Protein AF-A0A2H5VM00-F1 (afdb_monomer_lite)

pLDDT: mean 76.18, std 20.48, range [25.92, 98.31]

Sequence (300 aa):
MGPPNRESRAVGNFQIFGRFFRNRLALQPVGGEAAYFGLSGKGNLFRPGVMTGSPVMLDLAGSSNGRKFFNEDLNNFAPSFGLAWSPQGRDWFTRIFFGGPGKGVIRGGYSIAYSLESVSVITNALGSNQGFTKTISLTTAAQGIQGGANFTSLRNGWPKPSVPTFQVPIPQLENFRTSRTSGIFGFAENLRTPYVQTWSLSYGRELTPNLAMEISYVGNRGVKLWRGIDLNETNIFENGFLQEFLNAQRNLAISRAQGRGARFDNQGLPGQVPFRDASSSMFHPAGSHRRLATSCFFDP

Radius of gyration: 31.92 Å; chains: 1; bounding box: 98×59×89 Å

Foldseek 3Di:
DDDDDDDDPDPDPPPPLPPCVPQVWFWAWDPAPQLQCAQQTPPNQLPFPRGPHHFTWIFTADVNVVHHQADDAPPDDKDKDKDKDQDAQPDPVSCVQRNHGPFKMKIKIKIKDWDDDDPVLVCCQRVLAPQPDDDDDDDCVVVVPDDDDDDPDCVVPDPDPDDDDRDPRDGVLVVCVVPLQRAHGGAHNHQHTKMKMKMKIKMKGDPDPPDIDMDMDIDIDIDSDKDKDFSQDDDCDSNCLVVLVVLQVQQQVQCVVVVVPRGSACPVPPPRDHHPPCQCRPPHVPDPRRRDHRYIYITD

Secondary structure (DSSP, 8-state):
----------------TTHHHHH--EEEETTGGGGGGGGG-TT-TT-TT---S---EEEEEBGGGTB-SS---------EEEEEE-----SHHHHHHH-STTSEEEEEEEEEEE----HHHHHHHHHSSTTS-------TGGGT--SS-----GGG----PPPPPP-SSEEHHHHHHH-TT--EEEE-TT----EEEEEEEEEEEEEETTEEEEEEEEEEEEES--EEEETT---SSTTSHHHHHHHHHHHHHHHHHTTS-S--S--S-TT----S-HIIIII-SSSS------EEEEE-

Structure (mmCIF, N/CA/C/O backbone):
data_AF-A0A2H5VM00-F1
#
_entry.id   AF-A0A2H5VM00-F1
#
loop_
_atom_site.group_PDB
_atom_site.id
_atom_site.type_symbol
_atom_site.label_atom_id
_atom_site.label_alt_id
_atom_site.label_comp_id
_atom_site.label_asym_id
_atom_site.label_entity_id
_atom_site.label_seq_id
_atom_site.pdbx_PDB_ins_code
_atom_site.Cartn_x
_atom_site.Cartn_y
_atom_site.Cartn_z
_atom_site.occupancy
_atom_site.B_iso_or_equiv
_atom_site.auth_seq_id
_atom_site.auth_comp_id
_atom_site.auth_asym_id
_atom_site.auth_atom_id
_atom_site.pdbx_PDB_model_num
ATOM 1 N N . MET A 1 1 ? 63.096 10.305 16.052 1.00 38.41 1 MET A N 1
ATOM 2 C CA . MET A 1 1 ? 61.695 9.924 16.331 1.00 38.41 1 MET A CA 1
ATOM 3 C C . MET A 1 1 ? 60.789 10.774 15.451 1.00 38.41 1 MET A C 1
ATOM 5 O O . MET A 1 1 ? 60.555 11.925 15.780 1.00 38.41 1 MET A O 1
ATOM 9 N N . GLY A 1 2 ? 60.374 10.256 14.294 1.00 35.38 2 GLY A N 1
ATOM 10 C CA . GLY A 1 2 ? 59.352 10.884 13.445 1.00 35.38 2 GLY A CA 1
ATOM 11 C C . GLY A 1 2 ? 58.050 10.089 13.582 1.00 35.38 2 GLY A C 1
ATOM 12 O O . GLY A 1 2 ? 58.134 8.861 13.651 1.00 35.38 2 GLY A O 1
ATOM 13 N N . PRO A 1 3 ? 56.876 10.728 13.707 1.00 36.81 3 PRO A N 1
ATOM 14 C CA . PRO A 1 3 ? 55.636 10.014 13.993 1.00 36.81 3 PRO A CA 1
ATOM 15 C C . PRO A 1 3 ? 55.174 9.168 12.790 1.00 36.81 3 PRO A C 1
ATOM 17 O O . PRO A 1 3 ? 55.495 9.497 11.646 1.00 36.81 3 PRO A O 1
ATOM 20 N N . PRO A 1 4 ? 54.421 8.076 13.026 1.00 36.47 4 PRO A N 1
ATOM 21 C CA . PRO A 1 4 ? 53.987 7.165 11.975 1.00 36.47 4 PRO A CA 1
ATOM 22 C C . PRO A 1 4 ? 52.784 7.727 11.204 1.00 36.47 4 PRO A C 1
ATOM 24 O O . PRO A 1 4 ? 51.816 8.212 11.792 1.00 36.47 4 PRO A O 1
ATOM 27 N N . ASN A 1 5 ? 52.826 7.601 9.875 1.00 38.19 5 ASN A N 1
ATOM 28 C CA . ASN A 1 5 ? 51.700 7.862 8.981 1.00 38.19 5 ASN A CA 1
ATOM 29 C C . ASN A 1 5 ? 50.538 6.911 9.306 1.00 38.19 5 ASN A C 1
ATOM 31 O O . ASN A 1 5 ? 50.627 5.709 9.058 1.00 38.19 5 ASN A O 1
ATOM 35 N N . ARG A 1 6 ? 49.429 7.444 9.830 1.00 32.69 6 ARG A N 1
ATOM 36 C CA . ARG A 1 6 ? 48.146 6.730 9.871 1.00 32.69 6 ARG A CA 1
ATOM 37 C C . ARG A 1 6 ? 47.416 6.947 8.550 1.00 32.69 6 ARG A C 1
ATOM 39 O O . ARG A 1 6 ? 46.968 8.053 8.261 1.00 32.69 6 ARG A O 1
ATOM 46 N N . GLU A 1 7 ? 47.282 5.879 7.770 1.00 35.59 7 GLU A N 1
ATOM 47 C CA . GLU A 1 7 ? 46.359 5.814 6.639 1.00 35.59 7 GLU A CA 1
ATOM 48 C C . GLU A 1 7 ? 44.917 6.019 7.132 1.00 35.59 7 GLU A C 1
ATOM 50 O O . GLU A 1 7 ? 44.388 5.209 7.895 1.00 35.59 7 GLU A O 1
ATOM 55 N N . SER A 1 8 ? 44.254 7.091 6.691 1.00 29.02 8 SER A N 1
ATOM 56 C CA . SER A 1 8 ? 42.815 7.261 6.879 1.00 29.02 8 SER A CA 1
ATOM 57 C C . SER A 1 8 ? 42.070 6.624 5.705 1.00 29.02 8 SER A C 1
ATOM 59 O O . SER A 1 8 ? 41.775 7.242 4.684 1.00 29.02 8 SER A O 1
ATOM 61 N N . ARG A 1 9 ? 41.724 5.342 5.849 1.00 38.50 9 ARG A N 1
ATOM 62 C CA . ARG A 1 9 ? 40.651 4.748 5.043 1.00 38.50 9 ARG A CA 1
ATOM 63 C C . ARG A 1 9 ? 39.315 5.195 5.626 1.00 38.50 9 ARG A C 1
ATOM 65 O O . ARG A 1 9 ? 38.767 4.537 6.501 1.00 38.50 9 ARG A O 1
ATOM 72 N N . ALA A 1 10 ? 38.796 6.317 5.143 1.00 29.91 10 ALA A N 1
ATOM 73 C CA . ALA A 1 10 ? 37.425 6.735 5.409 1.00 29.91 10 ALA A CA 1
ATOM 74 C C . ALA A 1 10 ? 36.607 6.620 4.118 1.00 29.91 10 ALA A C 1
ATOM 76 O O . ALA A 1 10 ? 36.479 7.575 3.358 1.00 29.91 10 ALA A O 1
ATOM 77 N N . VAL A 1 11 ? 36.034 5.439 3.871 1.00 35.69 11 VAL A N 1
ATOM 78 C CA . VAL A 1 11 ? 34.860 5.327 2.995 1.00 35.69 11 VAL A CA 1
ATOM 79 C C . VAL A 1 11 ? 33.646 5.563 3.885 1.00 35.69 11 VAL A C 1
ATOM 81 O O . VAL A 1 11 ? 33.037 4.634 4.406 1.00 35.69 11 VAL A O 1
ATOM 84 N N . GLY A 1 12 ? 33.352 6.835 4.137 1.00 28.12 12 GLY A N 1
ATOM 85 C CA . GLY A 1 12 ? 32.138 7.249 4.824 1.00 28.12 12 GLY A CA 1
ATOM 86 C C . GLY A 1 12 ? 31.045 7.528 3.802 1.00 28.12 12 GLY A C 1
ATOM 87 O O . GLY A 1 12 ? 30.991 8.624 3.253 1.00 28.12 12 GLY A O 1
ATOM 88 N N . ASN A 1 13 ? 30.153 6.566 3.560 1.00 33.56 13 ASN A N 1
ATOM 89 C CA . ASN A 1 13 ? 28.858 6.868 2.949 1.00 33.56 13 ASN A CA 1
ATOM 90 C C . ASN A 1 13 ? 27.980 7.530 4.015 1.00 33.56 13 ASN A C 1
ATOM 92 O O . ASN A 1 13 ? 27.187 6.876 4.686 1.00 33.56 13 ASN A O 1
ATOM 96 N N . PHE A 1 14 ? 28.151 8.837 4.199 1.00 32.09 14 PHE A N 1
ATOM 97 C CA . PHE A 1 14 ? 27.267 9.628 5.043 1.00 32.09 14 PHE A CA 1
ATOM 98 C C . PHE A 1 14 ? 26.101 10.126 4.182 1.00 32.09 14 PHE A C 1
ATOM 100 O O . PHE A 1 14 ? 26.142 11.218 3.614 1.00 32.09 14 PHE A O 1
ATOM 107 N N . GLN A 1 15 ? 25.063 9.301 4.026 1.00 39.69 15 GLN A N 1
ATOM 108 C CA . GLN A 1 15 ? 23.798 9.797 3.493 1.00 39.69 15 GLN A CA 1
ATOM 109 C C . GLN A 1 15 ? 23.176 10.716 4.548 1.00 39.69 15 GLN A C 1
ATOM 111 O O . GLN A 1 15 ? 22.779 10.281 5.624 1.00 39.69 15 GLN A O 1
ATOM 116 N N . ILE A 1 16 ? 23.131 12.017 4.265 1.00 43.66 16 ILE A N 1
ATOM 117 C CA . ILE A 1 16 ? 22.483 12.998 5.139 1.00 43.66 16 ILE A CA 1
ATOM 118 C C . ILE A 1 16 ? 20.966 12.828 4.981 1.00 43.66 16 ILE A C 1
ATOM 120 O O . ILE A 1 16 ? 20.326 13.479 4.154 1.00 43.66 16 ILE A O 1
ATOM 124 N N . PHE A 1 17 ? 20.392 11.948 5.801 1.00 43.19 17 PHE A N 1
ATOM 125 C CA . PHE A 1 17 ? 18.959 11.630 5.856 1.00 43.19 17 PHE A CA 1
ATOM 126 C C . PHE A 1 17 ? 18.051 12.850 6.147 1.00 43.19 17 PHE A C 1
ATOM 128 O O . PHE A 1 17 ? 16.846 12.798 5.920 1.00 43.19 17 PHE A O 1
ATOM 135 N N . GLY A 1 18 ? 18.610 13.985 6.590 1.00 39.09 18 GLY A N 1
ATOM 136 C CA . GLY A 1 18 ? 17.860 15.202 6.932 1.00 39.09 18 GLY A CA 1
ATOM 137 C C . GLY A 1 18 ? 17.394 16.074 5.754 1.00 39.09 18 GLY A C 1
ATOM 138 O O . GLY A 1 18 ? 16.608 16.999 5.959 1.00 39.09 18 GLY A O 1
ATOM 139 N N . ARG A 1 19 ? 17.851 15.823 4.516 1.00 46.81 19 ARG A N 1
ATOM 140 C CA . ARG A 1 19 ? 17.564 16.724 3.377 1.00 46.81 19 ARG A CA 1
ATOM 141 C C . ARG A 1 19 ? 16.124 16.613 2.850 1.00 46.81 19 ARG A C 1
ATOM 143 O O . ARG A 1 19 ? 15.575 17.610 2.385 1.00 46.81 19 ARG A O 1
ATOM 150 N N . PHE A 1 20 ? 15.498 15.441 2.983 1.00 49.44 20 PHE A N 1
ATOM 151 C CA . PHE A 1 20 ? 14.126 15.194 2.518 1.00 49.44 20 PHE A CA 1
ATOM 152 C C . PHE A 1 20 ? 13.070 15.877 3.399 1.00 49.44 20 PHE A C 1
ATOM 154 O O . PHE A 1 20 ? 12.132 16.480 2.878 1.00 49.44 20 PHE A O 1
ATOM 161 N N . PHE A 1 21 ? 13.257 15.859 4.723 1.00 49.34 21 PHE A N 1
ATOM 162 C CA . PHE A 1 21 ? 12.286 16.414 5.675 1.00 49.34 21 PHE A CA 1
ATOM 163 C C . PHE A 1 21 ? 12.246 17.941 5.684 1.00 49.34 21 PHE A C 1
ATOM 165 O O . PHE A 1 21 ? 11.181 18.518 5.883 1.00 49.34 21 PHE A O 1
ATOM 172 N N . ARG A 1 22 ? 13.382 18.609 5.443 1.00 44.22 22 ARG A N 1
ATOM 173 C CA . ARG A 1 22 ? 13.459 20.071 5.581 1.00 44.22 22 ARG A CA 1
ATOM 174 C C . ARG A 1 22 ? 12.868 20.830 4.393 1.00 44.22 22 ARG A C 1
ATOM 176 O O . ARG A 1 22 ? 12.243 21.862 4.600 1.00 44.22 22 ARG A O 1
ATOM 183 N N . ASN A 1 23 ? 13.028 20.315 3.172 1.00 50.97 23 ASN A N 1
ATOM 184 C CA . ASN A 1 23 ? 12.652 21.058 1.963 1.00 50.97 23 ASN A CA 1
ATOM 185 C C . ASN A 1 23 ? 11.563 20.380 1.121 1.00 50.97 23 ASN A C 1
ATOM 187 O O . ASN A 1 23 ? 11.164 20.956 0.110 1.00 50.97 23 ASN A O 1
ATOM 191 N N . ARG A 1 24 ? 11.083 19.185 1.514 1.00 62.09 24 ARG A N 1
ATOM 192 C CA . ARG A 1 24 ? 10.136 18.375 0.722 1.00 62.09 24 ARG A CA 1
ATOM 193 C C . ARG A 1 24 ? 10.622 18.253 -0.730 1.00 62.09 24 ARG A C 1
ATOM 195 O O . ARG A 1 24 ? 9.892 18.574 -1.649 1.00 62.09 24 ARG A O 1
ATOM 202 N N . LEU A 1 25 ? 11.884 17.876 -0.931 1.00 74.12 25 LEU A N 1
ATOM 203 C CA . LEU A 1 25 ? 12.495 17.774 -2.260 1.00 74.12 25 LEU A CA 1
ATOM 204 C C . LEU A 1 25 ? 12.778 16.311 -2.575 1.00 74.12 25 LEU A C 1
ATOM 206 O O . LEU A 1 25 ? 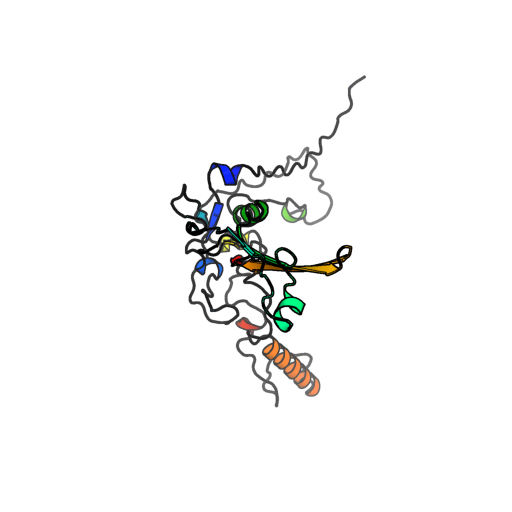13.648 15.706 -1.952 1.00 74.12 25 LEU A O 1
ATOM 210 N N . ALA A 1 26 ? 12.061 15.761 -3.548 1.00 82.69 26 ALA A N 1
ATOM 211 C CA . ALA A 1 26 ? 12.357 14.458 -4.129 1.00 82.69 26 ALA A CA 1
ATOM 212 C C . ALA A 1 26 ? 11.980 14.456 -5.609 1.00 82.69 26 ALA A C 1
ATOM 214 O O . ALA A 1 26 ? 11.068 15.176 -6.017 1.00 82.69 26 ALA A O 1
ATOM 215 N N . LEU A 1 27 ? 12.681 13.656 -6.410 1.00 87.56 27 LEU A N 1
ATOM 216 C CA . LEU A 1 27 ? 12.271 13.415 -7.788 1.00 87.56 27 LEU A CA 1
ATOM 217 C C . LEU A 1 27 ? 11.140 12.403 -7.782 1.00 87.56 27 LEU A C 1
ATOM 219 O O . LEU A 1 27 ? 11.282 11.331 -7.196 1.00 87.56 27 LEU A O 1
ATOM 223 N N . GLN A 1 28 ? 10.033 12.741 -8.429 1.00 89.19 28 GLN A N 1
ATOM 224 C CA . GLN A 1 28 ? 8.910 11.833 -8.638 1.00 89.19 28 GLN A CA 1
ATOM 225 C C . GLN A 1 28 ? 8.433 11.911 -10.090 1.00 89.19 28 GLN A C 1
ATOM 227 O O . GLN A 1 28 ? 8.567 12.967 -10.727 1.00 89.19 28 GLN A O 1
ATOM 232 N N . PRO A 1 29 ? 7.850 10.822 -10.615 1.00 89.94 29 PRO A N 1
ATOM 233 C CA . PRO A 1 29 ? 7.258 10.813 -11.943 1.00 89.94 29 PRO A CA 1
ATOM 234 C C . PRO A 1 29 ? 6.246 11.940 -12.152 1.00 89.94 29 PRO A C 1
ATOM 236 O O . PRO A 1 29 ? 5.409 12.236 -11.295 1.00 89.94 29 PRO A O 1
ATOM 239 N N . VAL A 1 30 ? 6.335 12.597 -13.303 1.00 89.88 30 VAL A N 1
ATOM 240 C CA . VAL A 1 30 ? 5.334 13.554 -13.780 1.00 89.88 30 VAL A CA 1
ATOM 241 C C . VAL A 1 30 ? 4.147 12.776 -14.335 1.00 89.88 30 VAL A C 1
ATOM 243 O O . VAL A 1 30 ? 4.340 11.854 -15.119 1.00 89.88 30 VAL A O 1
ATOM 246 N N . GLY A 1 31 ? 2.927 13.159 -13.949 1.00 86.31 31 GLY A N 1
ATOM 247 C CA . GLY A 1 31 ? 1.699 12.450 -14.335 1.00 86.31 31 GLY A CA 1
ATOM 248 C C . GLY A 1 31 ? 1.147 11.504 -13.264 1.00 86.31 31 GLY A C 1
ATOM 249 O O . GLY A 1 31 ? 0.245 10.727 -13.564 1.00 86.31 31 GLY A O 1
ATOM 250 N N . GLY A 1 32 ? 1.675 11.573 -12.037 1.00 85.56 32 GLY A N 1
ATOM 251 C CA . GLY A 1 32 ? 1.124 10.866 -10.882 1.00 85.56 32 GLY A CA 1
ATOM 252 C C . GLY A 1 32 ? 1.254 9.347 -10.989 1.00 85.56 32 GLY A C 1
ATOM 253 O O . GLY A 1 32 ? 2.249 8.838 -11.507 1.00 85.56 32 GLY A O 1
ATOM 254 N N . GLU A 1 33 ? 0.253 8.615 -10.508 1.00 85.50 33 GLU A N 1
ATOM 255 C C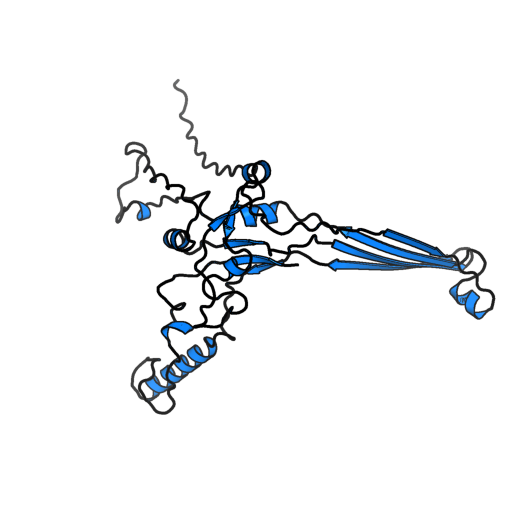A . GLU A 1 33 ? 0.282 7.152 -10.430 1.00 85.50 33 GLU A CA 1
ATOM 256 C C . GLU A 1 33 ? 0.356 6.501 -11.819 1.00 85.50 33 GLU A C 1
ATOM 258 O O . GLU A 1 33 ? 1.023 5.485 -12.010 1.00 85.50 33 GLU A O 1
ATOM 263 N N . ALA A 1 34 ? -0.275 7.111 -12.827 1.00 87.38 34 ALA A N 1
ATOM 264 C CA . ALA A 1 34 ? -0.244 6.610 -14.201 1.00 87.38 34 ALA A CA 1
ATOM 265 C C . ALA A 1 34 ? 1.182 6.553 -14.775 1.00 87.38 34 ALA A C 1
ATOM 267 O O . ALA A 1 34 ? 1.488 5.689 -15.599 1.00 87.38 34 ALA A O 1
ATOM 268 N N . ALA A 1 35 ? 2.073 7.430 -14.308 1.00 88.44 35 ALA A N 1
ATOM 269 C CA . ALA A 1 35 ? 3.449 7.487 -14.774 1.00 88.44 35 ALA A CA 1
ATOM 270 C C . ALA A 1 35 ? 4.293 6.285 -14.315 1.00 88.44 35 ALA A C 1
ATOM 272 O O . ALA A 1 35 ? 5.281 5.964 -14.974 1.00 88.44 35 ALA A O 1
ATOM 273 N N . TYR A 1 36 ? 3.899 5.560 -13.258 1.00 86.50 36 TYR A N 1
ATOM 274 C CA . TYR A 1 36 ? 4.591 4.327 -12.848 1.00 86.50 36 TYR A CA 1
ATOM 275 C C . TYR A 1 36 ? 4.459 3.189 -13.875 1.00 86.50 36 TYR A C 1
ATOM 277 O O . TYR A 1 36 ? 5.293 2.284 -13.890 1.00 86.50 36 TYR A O 1
ATOM 285 N N . PHE A 1 37 ? 3.451 3.257 -14.754 1.00 86.88 37 PHE A N 1
ATOM 286 C CA . PHE A 1 37 ? 3.189 2.272 -15.810 1.00 86.88 37 PHE A CA 1
ATOM 287 C C . PHE A 1 37 ? 3.902 2.590 -17.134 1.00 86.88 37 PHE A C 1
ATOM 289 O O . PHE A 1 37 ? 3.859 1.787 -18.070 1.00 86.88 37 PHE A O 1
ATOM 296 N N . GLY A 1 38 ? 4.548 3.757 -17.234 1.00 86.94 38 GLY A N 1
ATOM 297 C CA . GLY A 1 38 ? 5.289 4.191 -18.416 1.00 86.94 38 GLY A CA 1
ATOM 298 C C . GLY A 1 38 ? 4.501 4.059 -19.718 1.00 86.94 38 GLY A C 1
ATOM 299 O O . GLY A 1 38 ? 3.331 4.428 -19.788 1.00 86.94 38 GLY A O 1
ATOM 300 N N . LEU A 1 39 ? 5.152 3.518 -20.751 1.00 85.44 39 LEU A N 1
ATOM 301 C CA . LEU A 1 39 ? 4.572 3.373 -22.090 1.00 85.44 39 LEU A CA 1
ATOM 302 C C . LEU A 1 39 ? 3.377 2.418 -22.133 1.00 85.44 39 LEU A C 1
ATOM 304 O O . LEU A 1 39 ? 2.474 2.636 -22.935 1.00 85.44 39 LEU A O 1
ATOM 308 N N . SER A 1 40 ? 3.341 1.395 -21.276 1.00 83.50 40 SER A N 1
ATOM 309 C CA . SER A 1 40 ? 2.226 0.441 -21.237 1.00 83.50 40 SER A CA 1
ATOM 310 C C . SER A 1 40 ? 0.915 1.135 -20.853 1.00 83.50 40 SER A C 1
ATOM 312 O O . SER A 1 40 ? -0.145 0.824 -21.393 1.00 83.50 40 SER A O 1
ATOM 314 N N . GLY A 1 41 ? 0.995 2.129 -19.963 1.00 85.69 41 GLY A N 1
ATOM 315 C CA . GLY A 1 41 ? -0.166 2.812 -19.401 1.00 85.69 41 GLY A CA 1
ATOM 316 C C . GLY A 1 41 ? -0.874 1.994 -18.315 1.00 85.69 41 GLY A C 1
ATOM 317 O O . GLY A 1 41 ? -0.744 0.769 -18.222 1.00 85.69 41 GLY A O 1
ATOM 318 N N . LYS A 1 42 ? -1.617 2.692 -17.449 1.00 85.69 42 LYS A N 1
ATOM 319 C CA . LYS A 1 42 ? -2.319 2.089 -16.306 1.00 85.69 42 LYS A CA 1
ATOM 320 C C . LYS A 1 42 ? -3.324 1.031 -16.775 1.00 85.69 42 LYS A C 1
ATOM 322 O O . LYS A 1 42 ? -4.094 1.273 -17.699 1.00 85.69 42 LYS A O 1
ATOM 327 N N . GLY A 1 43 ? -3.319 -0.136 -16.127 1.00 85.44 43 GLY A N 1
ATOM 328 C CA . GLY A 1 43 ? -4.240 -1.245 -16.425 1.00 85.44 43 GLY A CA 1
ATOM 329 C C . GLY A 1 43 ? -3.840 -2.143 -17.603 1.00 85.44 43 GLY A C 1
ATOM 330 O O . GLY A 1 43 ? -4.534 -3.116 -17.880 1.00 85.44 43 GLY A O 1
ATOM 331 N N . ASN A 1 44 ? -2.716 -1.867 -18.272 1.00 83.50 44 ASN A N 1
ATOM 332 C CA . ASN A 1 44 ? -2.207 -2.683 -19.382 1.00 83.50 44 ASN A CA 1
ATOM 333 C C . ASN A 1 44 ? -0.926 -3.450 -19.024 1.00 83.50 44 ASN A C 1
ATOM 335 O O . ASN A 1 44 ? -0.122 -3.786 -19.894 1.00 83.50 44 ASN A O 1
ATOM 339 N N . LEU A 1 45 ? -0.726 -3.730 -17.735 1.00 78.38 45 LEU A N 1
ATOM 340 C CA . LEU A 1 45 ? 0.384 -4.559 -17.281 1.00 78.38 45 LEU A CA 1
ATOM 341 C C . LEU A 1 45 ? 0.282 -5.950 -17.925 1.00 78.38 45 LEU A C 1
ATOM 343 O O . LEU A 1 45 ? -0.810 -6.499 -18.043 1.00 78.38 45 LEU A O 1
ATOM 347 N N . PHE A 1 46 ? 1.412 -6.489 -18.385 1.00 77.44 46 PHE A N 1
ATOM 348 C CA . PHE A 1 46 ? 1.498 -7.800 -19.048 1.00 77.44 46 PHE A CA 1
ATOM 349 C C . PHE A 1 46 ? 0.692 -7.953 -20.349 1.00 77.44 46 PHE A C 1
ATOM 351 O O . PHE A 1 46 ? 0.489 -9.071 -20.817 1.00 77.44 46 PHE A O 1
ATOM 358 N N . ARG A 1 47 ? 0.288 -6.843 -20.983 1.00 77.50 47 ARG A N 1
ATOM 359 C CA . ARG A 1 47 ? -0.387 -6.842 -22.290 1.00 77.50 47 ARG A CA 1
ATOM 360 C C . ARG A 1 47 ? 0.592 -6.402 -23.389 1.00 77.50 47 ARG A C 1
ATOM 362 O O . ARG A 1 47 ? 0.681 -5.206 -23.675 1.00 77.50 47 ARG A O 1
ATOM 369 N N . PRO A 1 48 ? 1.363 -7.328 -23.992 1.00 70.56 48 PRO A N 1
ATOM 370 C CA . PRO A 1 48 ? 2.358 -6.971 -25.000 1.00 70.56 48 PRO A CA 1
ATOM 371 C C . PRO A 1 48 ? 1.711 -6.260 -26.198 1.00 70.56 48 PRO A C 1
ATOM 373 O O . PRO A 1 48 ? 0.603 -6.594 -26.613 1.00 70.56 48 PRO A O 1
ATOM 376 N N . GLY A 1 49 ? 2.405 -5.257 -26.743 1.00 73.50 49 GLY A N 1
ATOM 377 C CA . GLY A 1 49 ? 1.945 -4.461 -27.889 1.00 73.50 49 GLY A CA 1
ATOM 378 C C . GLY A 1 49 ? 0.984 -3.314 -27.552 1.00 73.50 49 GLY A C 1
ATOM 379 O O . GLY A 1 49 ? 0.720 -2.481 -28.415 1.00 73.50 49 GLY A O 1
ATOM 380 N N . VAL A 1 50 ? 0.497 -3.215 -26.311 1.00 80.06 50 VAL A N 1
ATOM 381 C CA . VAL A 1 50 ? -0.341 -2.092 -25.870 1.00 80.06 50 VAL A CA 1
ATOM 382 C C . VAL A 1 50 ? 0.548 -0.976 -25.322 1.00 80.06 50 VAL A C 1
ATOM 384 O O . VAL A 1 50 ? 1.208 -1.146 -24.301 1.00 80.06 50 VAL A O 1
ATOM 387 N N . MET A 1 51 ? 0.567 0.170 -26.006 1.00 84.38 51 MET A N 1
ATOM 388 C CA . MET A 1 51 ? 1.344 1.353 -25.621 1.00 84.38 51 MET A CA 1
ATOM 389 C C . MET A 1 51 ? 0.441 2.586 -25.517 1.00 84.38 51 MET A C 1
ATOM 391 O O . MET A 1 51 ? 0.477 3.470 -26.369 1.00 84.38 51 MET A O 1
ATOM 395 N N . THR A 1 52 ? -0.432 2.622 -24.510 1.00 87.81 52 THR A N 1
ATOM 396 C CA . THR A 1 52 ? -1.372 3.744 -24.312 1.00 87.81 52 THR A CA 1
ATOM 397 C C . THR A 1 52 ? -0.847 4.808 -23.350 1.00 87.81 52 THR A C 1
ATOM 399 O O . THR A 1 52 ? -1.540 5.789 -23.091 1.00 87.81 52 THR A O 1
ATOM 402 N N . GLY A 1 53 ? 0.322 4.587 -22.749 1.00 86.44 53 GLY A N 1
ATOM 403 C CA . GLY A 1 53 ? 0.947 5.510 -21.811 1.00 86.44 53 GLY A CA 1
ATOM 404 C C . GLY A 1 53 ? 1.998 6.410 -22.458 1.00 86.44 53 GLY A C 1
ATOM 405 O O . GLY A 1 53 ? 2.104 6.509 -23.678 1.00 86.44 53 GLY A O 1
ATOM 406 N N . SER A 1 54 ? 2.806 7.053 -21.616 1.00 87.69 54 SER A N 1
ATOM 407 C CA . SER A 1 54 ? 3.798 8.051 -22.030 1.00 87.69 54 SER A CA 1
ATOM 408 C C . SER A 1 54 ? 5.184 7.735 -21.463 1.00 87.69 54 SER A C 1
ATOM 410 O O . SER A 1 54 ? 5.292 7.080 -20.421 1.00 87.69 54 SER A O 1
ATOM 412 N N . PRO A 1 55 ? 6.270 8.204 -22.108 1.00 87.31 55 PRO A N 1
ATOM 413 C CA . PRO A 1 55 ? 7.607 8.130 -21.531 1.00 87.31 55 PRO A CA 1
ATOM 414 C C . PRO A 1 55 ? 7.653 8.779 -20.144 1.00 87.31 55 PRO A C 1
ATOM 416 O O . PRO A 1 55 ? 7.149 9.885 -19.948 1.00 87.31 55 PRO A O 1
ATOM 419 N N . VAL A 1 56 ? 8.283 8.101 -19.183 1.00 90.19 56 VAL A N 1
ATOM 420 C CA . VAL A 1 56 ? 8.345 8.598 -17.805 1.00 90.19 56 VAL A CA 1
ATOM 421 C C . VAL A 1 56 ? 9.392 9.697 -17.677 1.00 90.19 56 VAL A C 1
ATOM 423 O O . VAL A 1 56 ? 10.565 9.494 -18.001 1.00 90.19 56 VAL A O 1
ATOM 426 N N . MET A 1 57 ? 8.962 10.837 -17.145 1.00 91.19 57 MET A N 1
ATOM 427 C CA . MET A 1 57 ? 9.812 11.966 -16.781 1.00 91.19 57 MET A CA 1
ATOM 428 C C . MET A 1 57 ? 9.824 12.101 -15.263 1.00 91.19 57 MET A C 1
ATOM 430 O O . MET A 1 57 ? 8.765 12.098 -14.639 1.00 91.19 57 MET A O 1
ATOM 434 N N . LEU A 1 58 ? 11.003 12.230 -14.664 1.00 90.06 58 LEU A N 1
ATOM 435 C CA . LEU A 1 58 ? 11.161 12.539 -13.248 1.00 90.06 58 LEU A CA 1
ATOM 436 C C . LEU A 1 58 ? 11.426 14.030 -13.084 1.00 90.06 58 LEU A C 1
ATOM 438 O O . LEU A 1 58 ? 12.294 14.591 -13.749 1.00 90.06 58 LEU A O 1
ATOM 442 N N . ASP A 1 59 ? 10.706 14.661 -12.172 1.00 90.69 59 ASP A N 1
ATOM 443 C CA . ASP A 1 59 ? 10.871 16.081 -11.877 1.00 90.69 59 ASP A CA 1
ATOM 444 C C . ASP A 1 59 ? 10.605 16.348 -10.390 1.00 90.69 59 ASP A C 1
ATOM 446 O O . ASP A 1 59 ? 10.133 15.465 -9.664 1.00 90.69 59 ASP A O 1
ATOM 450 N N . LEU A 1 60 ? 10.943 17.549 -9.929 1.00 88.00 60 LEU A N 1
ATOM 451 C CA . LEU A 1 60 ? 10.808 17.974 -8.545 1.00 88.00 60 LEU A CA 1
ATOM 452 C C . LEU A 1 60 ? 9.361 17.853 -8.066 1.00 88.00 60 LEU A C 1
ATOM 454 O O . LEU A 1 60 ? 8.432 18.433 -8.627 1.00 88.00 60 LEU A O 1
ATOM 458 N N . ALA A 1 61 ? 9.193 17.110 -6.981 1.00 86.81 61 ALA A N 1
ATOM 459 C CA . ALA A 1 61 ? 7.952 16.995 -6.245 1.00 86.81 61 ALA A CA 1
ATOM 460 C C . ALA A 1 61 ? 8.160 17.358 -4.772 1.00 86.81 61 ALA A C 1
ATOM 462 O O . ALA A 1 61 ? 9.280 17.548 -4.293 1.00 86.81 61 ALA A O 1
ATOM 463 N N . GLY A 1 62 ? 7.033 17.472 -4.084 1.00 84.06 62 GLY A N 1
ATOM 464 C CA . GLY A 1 62 ? 6.838 18.030 -2.759 1.00 84.06 62 GLY A CA 1
ATOM 465 C C . GLY A 1 62 ? 6.114 19.373 -2.822 1.00 84.06 62 GLY A C 1
ATOM 466 O O . GLY A 1 62 ? 6.184 20.108 -3.806 1.00 84.06 62 GLY A O 1
ATOM 467 N N . SER A 1 63 ? 5.382 19.699 -1.757 1.00 78.62 63 SER A N 1
ATOM 468 C CA . SER A 1 63 ? 4.474 20.855 -1.745 1.00 78.62 63 SER A CA 1
ATOM 469 C C . SER A 1 63 ? 5.165 22.198 -2.003 1.00 78.62 63 SER A C 1
ATOM 471 O O . SER A 1 63 ? 4.522 23.117 -2.490 1.00 78.62 63 SER A O 1
ATOM 473 N N . SER A 1 64 ? 6.456 22.320 -1.677 1.00 81.50 64 SER A N 1
ATOM 474 C CA . SER A 1 64 ? 7.284 23.500 -1.969 1.00 81.50 64 SER A CA 1
ATOM 475 C C . SER A 1 64 ? 7.493 23.723 -3.472 1.00 81.50 64 SER A C 1
ATOM 477 O O . SER A 1 64 ? 7.745 24.848 -3.882 1.00 81.50 64 SER A O 1
ATOM 479 N N . ASN A 1 65 ? 7.337 22.675 -4.286 1.00 82.12 65 ASN A N 1
ATOM 480 C CA . ASN A 1 65 ? 7.451 22.694 -5.746 1.00 82.12 65 ASN A CA 1
ATOM 481 C C . ASN A 1 65 ? 6.075 22.644 -6.440 1.00 82.12 65 ASN A C 1
ATOM 483 O O . ASN A 1 65 ? 5.991 22.340 -7.625 1.00 82.12 65 ASN A O 1
ATOM 487 N N . GLY A 1 66 ? 4.977 22.860 -5.704 1.00 85.06 66 GLY A N 1
ATOM 488 C CA . GLY A 1 66 ? 3.614 22.845 -6.256 1.00 85.06 66 GLY A CA 1
ATOM 489 C C . GLY A 1 66 ? 3.060 21.458 -6.611 1.00 85.06 66 GLY A C 1
ATOM 490 O O . GLY A 1 66 ? 1.948 21.363 -7.122 1.00 85.06 66 GLY A O 1
ATOM 491 N N . ARG A 1 67 ? 3.788 20.371 -6.316 1.00 86.88 67 ARG A N 1
ATOM 492 C CA . ARG A 1 67 ? 3.387 18.987 -6.626 1.00 86.88 67 ARG A CA 1
ATOM 493 C C . ARG A 1 67 ? 3.420 18.129 -5.369 1.00 86.88 67 ARG A C 1
ATOM 495 O O . ARG A 1 67 ? 4.494 17.804 -4.882 1.00 86.88 67 ARG A O 1
ATOM 502 N N . LYS A 1 68 ? 2.269 17.754 -4.809 1.00 85.88 68 LYS A N 1
ATOM 503 C CA . LYS A 1 68 ? 2.232 16.869 -3.628 1.00 85.88 68 LYS A CA 1
ATOM 504 C C . LYS A 1 68 ? 2.741 15.462 -3.992 1.00 85.88 68 LYS A C 1
ATOM 506 O O . LYS A 1 68 ? 2.636 15.052 -5.142 1.00 85.88 68 LYS A O 1
ATOM 511 N N . PHE A 1 69 ? 3.309 14.740 -3.023 1.00 84.19 69 PHE A N 1
ATOM 512 C CA . PHE A 1 69 ? 3.743 13.348 -3.228 1.00 84.19 69 PHE A CA 1
ATOM 513 C C . PHE A 1 69 ? 2.561 12.374 -3.298 1.00 84.19 69 PHE A C 1
ATOM 515 O O . PHE A 1 69 ? 2.606 11.408 -4.046 1.00 84.19 69 PHE A O 1
ATOM 522 N N . PHE A 1 70 ? 1.526 12.648 -2.510 1.00 87.00 70 PHE A N 1
ATOM 523 C CA . PHE A 1 70 ? 0.244 11.956 -2.459 1.00 87.00 70 PHE A CA 1
ATOM 524 C C . PHE A 1 70 ? -0.790 12.935 -1.880 1.00 87.00 70 PHE A C 1
ATOM 526 O O . PHE A 1 70 ? -0.426 13.982 -1.325 1.00 87.00 70 PHE A O 1
ATOM 533 N N . ASN A 1 71 ? -2.072 12.626 -2.039 1.00 88.94 71 ASN A N 1
ATOM 534 C CA . ASN A 1 71 ? -3.173 13.421 -1.512 1.00 88.94 71 ASN A CA 1
ATOM 535 C C . ASN A 1 71 ? -3.237 13.319 0.017 1.00 88.94 71 ASN A C 1
ATOM 537 O O . ASN A 1 71 ? -2.993 12.267 0.597 1.00 88.94 71 ASN A O 1
ATOM 541 N N . GLU A 1 72 ? -3.564 14.427 0.678 1.00 87.12 72 GLU A N 1
ATOM 542 C CA . GLU A 1 72 ? -3.670 14.462 2.138 1.00 87.12 72 GLU A CA 1
ATOM 543 C C . GLU A 1 72 ? -4.916 13.704 2.613 1.00 87.12 72 GLU A C 1
ATOM 545 O O . GLU A 1 72 ? -6.026 13.938 2.132 1.00 87.12 72 GLU A O 1
ATOM 550 N N . ASP A 1 73 ? -4.731 12.824 3.595 1.00 88.75 73 ASP A N 1
ATOM 551 C CA . ASP A 1 73 ? -5.800 12.049 4.223 1.00 88.75 73 ASP A CA 1
ATOM 552 C C . ASP A 1 73 ? -6.315 12.786 5.468 1.00 88.75 73 ASP A C 1
ATOM 554 O O . ASP A 1 73 ? -5.842 12.583 6.584 1.00 88.75 73 ASP A O 1
ATOM 558 N N . LEU A 1 74 ? -7.242 13.727 5.263 1.00 89.38 74 LEU A N 1
ATOM 559 C CA . LEU A 1 74 ? -7.707 14.649 6.313 1.00 89.38 74 LEU A CA 1
ATOM 560 C C . LEU A 1 74 ? -8.919 14.140 7.114 1.00 89.38 74 LEU A C 1
ATOM 562 O O . LEU A 1 74 ? -9.419 14.852 7.982 1.00 89.38 74 LEU A O 1
ATOM 566 N N . ASN A 1 75 ? -9.415 12.930 6.848 1.00 89.69 75 ASN A N 1
ATOM 567 C CA . ASN A 1 75 ? -10.648 12.398 7.443 1.00 89.69 75 ASN A CA 1
ATOM 568 C C . ASN A 1 75 ? -10.411 11.272 8.471 1.00 89.69 75 ASN A C 1
ATOM 570 O O . ASN A 1 75 ? -11.213 10.345 8.588 1.00 89.69 75 ASN A O 1
ATOM 574 N N . ASN A 1 76 ? -9.333 11.382 9.252 1.00 91.25 76 ASN A N 1
ATOM 575 C CA . ASN A 1 76 ? -8.898 10.374 10.222 1.00 91.25 76 ASN A CA 1
ATOM 576 C C . ASN A 1 76 ? -9.637 10.453 11.574 1.00 91.25 76 ASN A C 1
ATOM 578 O O . ASN A 1 76 ? -9.058 10.804 12.602 1.00 91.25 76 ASN A O 1
ATOM 582 N N . PHE A 1 77 ? -10.928 10.120 11.597 1.00 94.12 77 PHE A N 1
ATOM 583 C CA . PHE A 1 77 ? -11.705 10.040 12.841 1.00 94.12 77 PHE A CA 1
ATOM 584 C C . PHE A 1 77 ? -11.453 8.713 13.584 1.00 94.12 77 PHE A C 1
ATOM 586 O O . PHE A 1 77 ? -11.503 7.644 12.972 1.00 94.12 77 PHE A O 1
ATOM 593 N N . ALA A 1 78 ? -11.174 8.784 14.891 1.00 96.00 78 ALA A N 1
ATOM 594 C CA . ALA A 1 78 ? -10.789 7.653 15.745 1.00 96.00 78 ALA A CA 1
ATOM 595 C C . ALA A 1 78 ? -11.734 7.511 16.958 1.00 96.00 78 ALA A C 1
ATOM 597 O O . ALA A 1 78 ? -11.388 7.945 18.058 1.00 96.00 78 ALA A O 1
ATOM 598 N N . PRO A 1 79 ? -12.948 6.956 16.789 1.00 96.19 79 PRO A N 1
ATOM 599 C CA . PRO A 1 79 ? -13.859 6.767 17.906 1.00 96.19 79 PRO A CA 1
ATOM 600 C C . PRO A 1 79 ? -13.353 5.671 18.844 1.00 96.19 79 PRO A C 1
ATOM 602 O O . PRO A 1 79 ? -12.787 4.663 18.413 1.00 96.19 79 PRO A O 1
ATOM 605 N N . SER A 1 80 ? -13.644 5.843 20.127 1.00 97.31 80 SER A N 1
ATOM 606 C CA . SER A 1 80 ? -13.529 4.800 21.135 1.00 97.31 80 SER A CA 1
ATOM 607 C C . SER A 1 80 ? -14.758 4.837 22.032 1.00 97.31 80 SER A C 1
ATOM 609 O O . SER A 1 80 ? -15.187 5.894 22.494 1.00 97.31 80 SER A O 1
ATOM 611 N N . PHE A 1 81 ? -15.364 3.678 22.247 1.00 97.25 81 PHE A N 1
ATOM 612 C CA . PHE A 1 81 ? -16.486 3.538 23.161 1.00 97.25 81 PHE A CA 1
ATOM 613 C C . PHE A 1 81 ? -16.428 2.191 23.864 1.00 97.25 81 PHE A C 1
ATOM 615 O O . PHE A 1 81 ? -15.941 1.193 23.332 1.00 97.25 81 PHE A O 1
ATOM 622 N N . GLY A 1 82 ? -16.938 2.179 25.088 1.00 97.19 82 GLY A N 1
ATOM 623 C CA . GLY A 1 82 ? -17.033 0.991 25.913 1.00 97.19 82 GLY A CA 1
ATOM 624 C C . GLY A 1 82 ? -18.332 1.007 26.695 1.00 97.19 82 GLY A C 1
ATOM 625 O O . GLY A 1 82 ? -18.818 2.065 27.093 1.00 97.19 82 GLY A O 1
ATOM 626 N N . LEU A 1 83 ? -18.892 -0.176 26.903 1.00 97.75 83 LEU A N 1
ATOM 627 C CA . LEU A 1 83 ? -20.089 -0.392 27.695 1.00 97.75 83 LEU A CA 1
ATOM 628 C C . LEU A 1 83 ? -19.819 -1.513 28.691 1.00 97.75 83 LEU A C 1
ATOM 630 O O . LEU A 1 83 ? -19.258 -2.551 28.344 1.00 97.75 83 LEU A O 1
ATOM 634 N N . ALA A 1 84 ? -20.274 -1.319 29.922 1.00 96.75 84 ALA A N 1
ATOM 635 C CA . ALA A 1 84 ? -20.367 -2.374 30.913 1.00 96.75 84 ALA A CA 1
ATOM 636 C C . ALA A 1 84 ? -21.810 -2.452 31.405 1.00 96.75 84 ALA A C 1
ATOM 638 O O . ALA A 1 84 ? -22.400 -1.444 31.793 1.00 96.75 84 ALA A O 1
ATOM 639 N N . TRP A 1 85 ? -22.375 -3.651 31.385 1.00 94.94 85 TRP A N 1
ATOM 640 C CA . TRP A 1 85 ? -23.741 -3.912 31.809 1.00 94.94 85 TRP A CA 1
ATOM 641 C C . TRP A 1 85 ? -23.769 -5.095 32.770 1.00 94.94 85 TRP A C 1
ATOM 643 O O . TRP A 1 85 ? -23.189 -6.141 32.492 1.00 94.94 85 TRP A O 1
ATOM 653 N N . SER A 1 86 ? -24.445 -4.933 33.907 1.00 95.06 86 SER A N 1
ATOM 654 C CA . SER A 1 86 ? -24.665 -6.005 34.880 1.00 95.06 86 SER A CA 1
ATOM 655 C C . SER A 1 86 ? -26.136 -6.434 34.840 1.00 95.06 86 SER A C 1
ATOM 657 O O . SER A 1 86 ? -26.973 -5.830 35.515 1.00 95.06 86 SER A O 1
ATOM 659 N N . PRO A 1 87 ? -26.494 -7.421 33.998 1.00 91.06 87 PRO A N 1
ATOM 660 C CA . PRO A 1 87 ? -27.846 -7.964 33.977 1.00 91.06 87 PRO A CA 1
ATOM 661 C C . PRO A 1 87 ? -28.168 -8.700 35.281 1.00 91.06 87 PRO A C 1
ATOM 663 O O . PRO A 1 87 ? -27.327 -9.408 35.829 1.00 91.06 87 PRO A O 1
ATOM 666 N N . GLN A 1 88 ? -29.419 -8.591 35.735 1.00 91.31 88 GLN A N 1
ATOM 667 C CA . GLN A 1 88 ? -29.958 -9.425 36.813 1.00 91.31 88 GLN A CA 1
ATOM 668 C C . GLN A 1 88 ? -30.919 -10.474 36.242 1.00 91.31 88 GLN A C 1
ATOM 670 O O . GLN A 1 88 ? -31.833 -10.139 35.484 1.00 91.31 88 GLN A O 1
ATOM 675 N N . GLY A 1 89 ? -30.753 -11.737 36.634 1.00 87.75 89 GLY A N 1
ATOM 676 C CA . GLY A 1 89 ? -31.710 -12.798 36.334 1.00 87.75 89 GLY A CA 1
ATOM 677 C C . GLY A 1 89 ? -32.991 -12.620 37.151 1.00 87.75 89 GLY A C 1
ATOM 678 O O . GLY A 1 89 ? -32.945 -12.506 38.383 1.00 87.75 89 GLY A O 1
ATOM 679 N N . ARG A 1 90 ? -34.138 -12.581 36.469 1.00 87.69 90 ARG A N 1
ATOM 680 C CA . ARG A 1 90 ? -35.460 -12.371 37.090 1.00 87.69 90 ARG A CA 1
ATOM 681 C C . ARG A 1 90 ? -36.209 -13.684 37.300 1.00 87.69 90 ARG A C 1
ATOM 683 O O . ARG A 1 90 ? -36.889 -13.843 38.307 1.00 87.69 90 ARG A O 1
ATOM 690 N N . ASP A 1 91 ? -36.022 -14.626 36.389 1.00 91.31 91 ASP A N 1
ATOM 691 C CA . ASP A 1 91 ? -36.586 -15.972 36.413 1.00 91.31 91 ASP A CA 1
ATOM 692 C C . ASP A 1 91 ? -35.478 -17.026 36.580 1.00 91.31 91 ASP A C 1
ATOM 694 O O . ASP A 1 91 ? -34.283 -16.716 36.609 1.00 91.31 91 ASP A O 1
ATOM 698 N N . TRP A 1 92 ? -35.876 -18.287 36.752 1.00 88.56 92 TRP A N 1
ATOM 699 C CA . TRP A 1 92 ? -34.940 -19.381 37.006 1.00 88.56 92 TRP A CA 1
ATOM 700 C C . TRP A 1 92 ? -33.967 -19.610 35.838 1.00 88.56 92 TRP A C 1
ATOM 702 O O . TRP A 1 92 ? -32.798 -19.892 36.087 1.00 88.56 92 TRP A O 1
ATOM 712 N N . PHE A 1 93 ? -34.412 -19.431 34.588 1.00 91.31 93 PHE A N 1
ATOM 713 C CA . PHE A 1 93 ? -33.596 -19.650 33.394 1.00 91.31 93 PHE A CA 1
ATOM 714 C C . PHE A 1 93 ? -32.578 -18.519 33.213 1.00 91.31 93 PHE A C 1
ATOM 716 O O . PHE A 1 93 ? -31.384 -18.767 33.058 1.00 91.31 93 PHE A O 1
ATOM 723 N N . THR A 1 94 ? -33.002 -17.258 33.327 1.00 90.19 94 THR A N 1
ATOM 724 C CA . THR A 1 94 ? -32.099 -16.100 33.212 1.00 90.19 94 THR A CA 1
ATOM 725 C C . THR A 1 94 ? -31.105 -16.002 34.371 1.00 90.19 94 THR A C 1
ATOM 727 O O . THR A 1 94 ? -29.995 -15.499 34.188 1.00 90.19 94 THR A O 1
ATOM 730 N N . ARG A 1 95 ? -31.433 -16.537 35.554 1.00 89.38 95 ARG A N 1
ATOM 731 C CA . ARG A 1 95 ? -30.490 -16.650 36.684 1.00 89.38 95 ARG A CA 1
ATOM 732 C C . ARG A 1 95 ? -29.342 -17.623 36.438 1.00 89.38 95 ARG A C 1
ATOM 734 O O . ARG A 1 95 ? -28.273 -17.414 37.014 1.00 89.38 95 ARG A O 1
ATOM 741 N N . ILE A 1 96 ? -29.515 -18.624 35.574 1.00 87.88 96 ILE A N 1
ATOM 742 C CA . ILE A 1 96 ? -28.414 -19.511 35.172 1.00 87.88 96 ILE A CA 1
ATOM 743 C C . ILE A 1 96 ? -27.324 -18.674 34.485 1.00 87.88 96 ILE A C 1
ATOM 745 O O . ILE A 1 96 ? -26.163 -18.716 34.889 1.00 87.88 96 ILE A O 1
ATOM 749 N N . PHE A 1 97 ? -27.714 -17.821 33.535 1.00 88.50 97 PHE A N 1
ATOM 750 C CA . PHE A 1 97 ? -26.780 -17.027 32.730 1.00 88.50 97 PHE A CA 1
ATOM 751 C C . PHE A 1 97 ? -26.348 -15.704 33.370 1.00 88.50 97 PHE A C 1
ATOM 753 O O . PHE A 1 97 ? -25.249 -15.238 33.106 1.00 88.50 97 PHE A O 1
ATOM 760 N N . PHE A 1 98 ? -27.157 -15.062 34.210 1.00 90.44 98 PHE A N 1
ATOM 761 C CA . PHE A 1 98 ? -26.827 -13.720 34.726 1.00 90.44 98 PHE A CA 1
ATOM 762 C C . PHE A 1 98 ? -26.703 -13.659 36.248 1.00 90.44 98 PHE A C 1
ATOM 764 O O . PHE A 1 98 ? -26.076 -12.751 36.785 1.00 90.44 98 PHE A O 1
ATOM 771 N N . GLY A 1 99 ? -27.233 -14.657 36.955 1.00 88.88 99 GLY A N 1
ATOM 772 C CA . GLY A 1 99 ? -27.234 -14.689 38.412 1.00 88.88 99 GLY A CA 1
ATOM 773 C C . GLY A 1 99 ? -28.173 -13.683 39.055 1.00 88.88 99 GLY A C 1
ATOM 774 O O . GLY A 1 99 ? -29.091 -13.157 38.427 1.00 88.88 99 GLY A O 1
ATOM 775 N N . GLY A 1 100 ? -27.960 -13.459 40.351 1.00 87.31 100 GLY A N 1
ATOM 776 C CA . GLY A 1 100 ? -28.632 -12.404 41.105 1.00 87.31 100 GLY A CA 1
ATOM 777 C C . GLY A 1 100 ? -28.045 -11.009 40.839 1.00 87.31 100 GLY A C 1
ATOM 778 O O . GLY A 1 100 ? -27.128 -10.861 40.030 1.00 87.31 100 GLY A O 1
ATOM 779 N N . PRO A 1 101 ? -28.547 -9.977 41.536 1.00 88.00 101 PRO A N 1
ATOM 780 C CA . PRO A 1 101 ? -28.034 -8.613 41.421 1.00 88.00 101 PRO A CA 1
ATOM 781 C C . PRO A 1 101 ? -26.510 -8.553 41.616 1.00 88.00 101 PRO A C 1
ATOM 783 O O . PRO A 1 101 ? -25.996 -9.038 42.623 1.00 88.00 101 PRO A O 1
ATOM 786 N N . GLY A 1 102 ? -25.788 -7.999 40.637 1.00 87.94 102 GLY A N 1
ATOM 787 C CA . GLY A 1 102 ? -24.326 -7.850 40.673 1.00 87.94 102 GLY A CA 1
ATOM 788 C C . GLY A 1 102 ? -23.515 -9.134 40.450 1.00 87.94 102 GLY A C 1
ATOM 789 O O . GLY A 1 102 ? -22.293 -9.099 40.548 1.00 87.94 102 GLY A O 1
ATOM 790 N N . LYS A 1 103 ? -24.161 -10.268 40.144 1.00 93.44 103 LYS A N 1
ATOM 791 C CA . LYS A 1 103 ? -23.496 -11.579 40.007 1.00 93.44 103 LYS A CA 1
ATOM 792 C C . LYS A 1 103 ? -23.064 -11.918 38.576 1.00 93.44 103 LYS A C 1
ATOM 794 O O . LYS A 1 103 ? -22.459 -12.972 38.352 1.00 93.44 103 LYS A O 1
ATOM 799 N N . GLY A 1 104 ? -23.384 -11.055 37.618 1.00 93.81 104 GLY A N 1
ATOM 800 C CA . GLY A 1 104 ? -23.013 -11.178 36.215 1.00 93.81 104 GLY A CA 1
ATOM 801 C C . GLY A 1 104 ? -22.651 -9.820 35.627 1.00 93.81 104 GLY A C 1
ATOM 802 O O . GLY A 1 104 ? -23.204 -8.792 36.020 1.00 93.81 104 GLY A O 1
ATOM 803 N N . VAL A 1 105 ? -21.713 -9.807 34.687 1.00 95.56 105 VAL A N 1
ATOM 804 C CA . VAL A 1 105 ? -21.278 -8.593 33.993 1.00 95.56 105 VAL A CA 1
ATOM 805 C C . VAL A 1 105 ? -20.904 -8.915 32.556 1.00 95.56 105 VAL A C 1
ATOM 807 O O . VAL A 1 105 ? -20.202 -9.882 32.281 1.00 95.56 105 VAL A O 1
ATOM 810 N N . ILE A 1 106 ? -21.366 -8.081 31.638 1.00 96.94 106 ILE A N 1
ATOM 811 C CA . ILE A 1 106 ? -20.972 -8.086 30.237 1.00 96.94 106 ILE A CA 1
ATOM 812 C C . ILE A 1 106 ? -20.239 -6.776 29.982 1.00 96.94 106 ILE A C 1
ATOM 814 O O . ILE A 1 106 ? -20.740 -5.704 30.325 1.00 96.94 106 ILE A O 1
ATOM 818 N N . ARG A 1 107 ? -19.048 -6.855 29.395 1.00 97.75 107 ARG A N 1
ATOM 819 C CA . ARG A 1 107 ? -18.260 -5.694 28.977 1.00 97.75 107 ARG A CA 1
ATOM 820 C C . ARG A 1 107 ? -18.008 -5.791 27.487 1.00 97.75 107 ARG A C 1
ATOM 822 O O . ARG A 1 107 ? -17.633 -6.849 27.000 1.00 97.75 107 ARG A O 1
ATOM 829 N N . GLY A 1 108 ? -18.217 -4.695 26.779 1.00 98.19 108 GLY A N 1
ATOM 830 C CA . GLY A 1 108 ? -17.925 -4.575 25.361 1.00 98.19 108 GLY A CA 1
ATOM 831 C C . GLY A 1 108 ? -17.143 -3.301 25.101 1.00 98.19 108 GLY A C 1
ATOM 832 O O . GLY A 1 108 ? -17.396 -2.280 25.740 1.00 98.19 108 GLY A O 1
ATOM 833 N N . GLY A 1 109 ? -16.202 -3.352 24.170 1.00 98.06 109 GLY A N 1
ATOM 834 C CA . GLY A 1 109 ? -15.419 -2.193 23.760 1.00 98.06 109 GLY A CA 1
ATOM 835 C C . GLY A 1 109 ? -15.154 -2.207 22.267 1.00 98.06 109 GLY A C 1
ATOM 836 O O . GLY A 1 109 ? -15.016 -3.272 21.667 1.00 98.06 109 GLY A O 1
ATOM 837 N N . TYR A 1 110 ? -15.074 -1.020 21.677 1.00 98.31 110 TYR A N 1
ATOM 838 C CA . TYR A 1 110 ? -14.614 -0.818 20.311 1.00 98.31 110 TYR A CA 1
ATOM 839 C C . TYR A 1 110 ? -13.761 0.445 20.232 1.00 98.31 110 TYR A C 1
ATOM 841 O O . TYR A 1 110 ? -14.111 1.480 20.805 1.00 98.31 110 TYR A O 1
ATOM 849 N N . SER A 1 111 ? -12.653 0.378 19.503 1.00 97.94 111 SER A N 1
ATOM 850 C CA . SER A 1 111 ? -11.799 1.531 19.239 1.00 97.94 111 SER A CA 1
ATOM 851 C C . SER A 1 111 ? -11.143 1.457 17.865 1.00 97.94 111 SER A C 1
ATOM 853 O O . SER A 1 111 ? -10.939 0.380 17.302 1.00 97.94 111 SER A O 1
ATOM 855 N N . ILE A 1 112 ? -10.799 2.627 17.327 1.00 97.94 112 ILE A N 1
ATOM 856 C CA . ILE A 1 112 ? -9.955 2.773 16.140 1.00 97.94 112 ILE A CA 1
ATOM 857 C C . ILE A 1 112 ? -8.671 3.489 16.545 1.00 97.94 112 ILE A C 1
ATOM 859 O O . ILE A 1 112 ? -8.727 4.554 17.157 1.00 97.94 112 ILE A O 1
ATOM 863 N N . ALA A 1 113 ? -7.522 2.935 16.167 1.00 96.56 113 ALA A N 1
ATOM 864 C CA . ALA A 1 113 ? -6.218 3.562 16.350 1.00 96.56 113 ALA A CA 1
ATOM 865 C C . ALA A 1 113 ? -5.488 3.667 15.006 1.00 96.56 113 ALA A C 1
ATOM 867 O O . ALA A 1 113 ? -5.299 2.662 14.322 1.00 96.56 113 ALA A O 1
ATOM 868 N N . TYR A 1 114 ? -5.074 4.877 14.625 1.00 94.81 114 TYR A N 1
ATOM 869 C CA . TYR A 1 114 ? -4.260 5.097 13.427 1.00 94.81 114 TYR A CA 1
ATOM 870 C C . TYR A 1 114 ? -2.799 4.738 13.696 1.00 94.81 114 TYR A C 1
ATOM 872 O O . TYR A 1 114 ? -2.253 5.062 14.752 1.00 94.81 114 TYR A O 1
ATOM 880 N N . SER A 1 115 ? -2.171 4.078 12.727 1.00 88.69 115 SER A N 1
ATOM 881 C CA . SER A 1 115 ? -0.758 3.720 12.761 1.00 88.69 115 SER A CA 1
ATOM 882 C C . SER A 1 115 ? 0.065 4.782 12.042 1.00 88.69 115 SER A C 1
ATOM 884 O O . SER A 1 115 ? -0.286 5.229 10.948 1.00 88.69 115 SER A O 1
ATOM 886 N N . LEU A 1 116 ? 1.181 5.168 12.655 1.00 82.75 116 LEU A N 1
ATOM 887 C CA . LEU A 1 116 ? 2.224 5.938 11.993 1.00 82.75 116 LEU A CA 1
ATOM 888 C C . LEU A 1 116 ? 3.238 4.955 11.424 1.00 82.75 116 LEU A C 1
ATOM 890 O O . LEU A 1 116 ? 3.973 4.298 12.160 1.00 82.75 116 LEU A O 1
ATOM 894 N N . GLU A 1 117 ? 3.266 4.866 10.10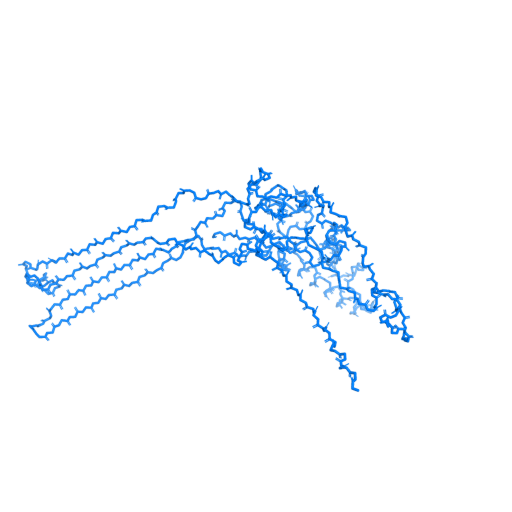4 1.00 79.00 117 GLU A N 1
ATOM 895 C CA . GLU A 1 117 ? 4.212 4.011 9.405 1.00 79.00 117 GLU A CA 1
ATOM 896 C C . GLU A 1 117 ? 5.646 4.521 9.529 1.00 79.00 117 GLU A C 1
ATOM 898 O O . GLU A 1 117 ? 5.913 5.709 9.747 1.00 79.00 117 GLU A O 1
ATOM 903 N N . SER A 1 118 ? 6.595 3.594 9.386 1.00 78.12 118 SER A N 1
ATOM 904 C CA . SER A 1 118 ? 8.006 3.917 9.550 1.00 78.12 118 SER A CA 1
ATOM 905 C C . SER A 1 118 ? 8.439 4.985 8.550 1.00 78.12 118 SER A C 1
ATOM 907 O O . SER A 1 118 ? 8.270 4.851 7.337 1.00 78.12 118 SER A O 1
ATOM 909 N N . VAL A 1 119 ? 9.126 6.004 9.065 1.00 77.62 119 VAL A N 1
ATOM 910 C CA . VAL A 1 119 ? 9.788 7.044 8.270 1.00 77.62 119 VAL A CA 1
ATOM 911 C C . VAL A 1 119 ? 10.699 6.435 7.193 1.00 77.62 119 VAL A C 1
ATOM 913 O O . VAL A 1 119 ? 10.847 7.015 6.118 1.00 77.62 119 VAL A O 1
ATOM 916 N N . SER A 1 120 ? 11.243 5.237 7.445 1.00 80.06 120 SER A N 1
ATOM 917 C CA . SER A 1 120 ? 12.075 4.486 6.499 1.00 80.06 120 SER A CA 1
ATOM 918 C C . SER A 1 120 ? 11.371 4.204 5.167 1.00 80.06 120 SER A C 1
ATOM 920 O O . SER A 1 120 ? 11.984 4.355 4.109 1.00 80.06 120 SER A O 1
ATOM 922 N N . VAL A 1 121 ? 10.078 3.867 5.199 1.00 79.94 121 VAL A N 1
ATOM 923 C CA . VAL A 1 121 ? 9.266 3.598 4.004 1.00 79.94 121 VAL A CA 1
ATOM 924 C C . VAL A 1 121 ? 9.197 4.849 3.137 1.00 79.94 121 VAL A C 1
ATOM 926 O O . VAL A 1 121 ? 9.456 4.801 1.933 1.00 79.94 121 VAL A O 1
ATOM 929 N N . ILE A 1 122 ? 8.950 5.993 3.778 1.00 80.25 122 ILE A N 1
ATOM 930 C CA . ILE A 1 122 ? 8.862 7.277 3.093 1.00 80.25 122 ILE A CA 1
ATOM 931 C C . ILE A 1 122 ? 10.221 7.676 2.510 1.00 80.25 122 ILE A C 1
ATOM 933 O O . ILE A 1 122 ? 10.312 8.072 1.347 1.00 80.25 122 ILE A O 1
ATOM 937 N N . THR A 1 123 ? 11.297 7.538 3.287 1.00 79.44 123 THR A N 1
ATOM 938 C CA . THR A 1 123 ? 12.646 7.881 2.819 1.00 79.44 123 THR A CA 1
ATOM 939 C C . THR A 1 123 ? 13.122 6.977 1.689 1.00 79.44 123 THR A C 1
ATOM 941 O O . THR A 1 123 ? 13.793 7.465 0.785 1.00 79.44 123 THR A O 1
ATOM 944 N N . ASN A 1 124 ? 12.749 5.695 1.692 1.00 80.38 124 ASN A N 1
ATOM 945 C CA . ASN A 1 124 ? 13.091 4.774 0.611 1.00 80.38 124 ASN A CA 1
ATOM 946 C C . ASN A 1 124 ? 12.394 5.177 -0.689 1.00 80.38 124 ASN A C 1
ATOM 948 O O . ASN A 1 124 ? 13.053 5.283 -1.723 1.00 80.38 124 ASN A O 1
ATOM 952 N N . ALA A 1 125 ? 11.094 5.473 -0.642 1.00 80.75 125 ALA A N 1
ATOM 953 C CA . ALA A 1 125 ? 10.344 5.870 -1.830 1.00 80.75 125 ALA A CA 1
ATOM 954 C C . ALA A 1 125 ? 10.808 7.220 -2.408 1.00 80.75 125 ALA A C 1
ATOM 956 O O . ALA A 1 125 ? 10.911 7.381 -3.623 1.00 80.75 125 ALA A O 1
ATOM 957 N N . LEU A 1 126 ? 11.132 8.188 -1.547 1.00 83.38 126 LEU A N 1
ATOM 958 C CA . LEU A 1 126 ? 11.563 9.523 -1.972 1.00 83.38 126 LEU A CA 1
ATOM 959 C C . LEU A 1 126 ? 13.054 9.608 -2.336 1.00 83.38 126 LEU A C 1
ATOM 961 O O . LEU A 1 126 ? 13.436 10.443 -3.156 1.00 83.38 126 LEU A O 1
ATOM 965 N N . GLY A 1 127 ? 13.899 8.772 -1.732 1.00 79.56 127 GLY A N 1
ATOM 966 C CA . GLY A 1 127 ? 15.354 8.822 -1.888 1.00 79.56 127 GLY A CA 1
ATOM 967 C C . GLY A 1 127 ? 15.932 7.896 -2.956 1.00 79.56 127 GLY A C 1
ATOM 968 O O . GLY A 1 127 ? 17.074 8.098 -3.364 1.00 79.56 127 GLY A O 1
ATOM 969 N N . SER A 1 128 ? 15.167 6.906 -3.425 1.00 80.81 128 SER A N 1
ATOM 970 C CA . SER A 1 128 ? 15.675 5.888 -4.362 1.00 80.81 128 SER A CA 1
ATOM 971 C C . SER A 1 128 ? 15.613 6.302 -5.835 1.00 80.81 128 SER A C 1
ATOM 973 O O . SER A 1 128 ? 16.257 5.672 -6.675 1.00 80.81 128 SER A O 1
ATOM 975 N N . ASN A 1 129 ? 14.875 7.366 -6.168 1.00 84.31 129 ASN A N 1
ATOM 976 C CA . ASN A 1 129 ? 14.794 7.867 -7.540 1.00 84.31 129 ASN A CA 1
ATOM 977 C C . ASN A 1 129 ? 16.098 8.561 -7.953 1.00 84.31 129 ASN A C 1
ATOM 979 O O . ASN A 1 129 ? 16.564 9.502 -7.305 1.00 84.31 129 ASN A O 1
ATOM 983 N N . GLN A 1 130 ? 16.684 8.102 -9.061 1.00 79.50 130 GLN A N 1
ATOM 984 C CA . GLN A 1 130 ? 17.932 8.658 -9.581 1.00 79.50 130 GLN A CA 1
ATOM 985 C C . GLN A 1 130 ? 17.732 10.049 -10.197 1.00 79.50 130 GLN A C 1
ATOM 987 O O . GLN A 1 130 ? 16.710 10.335 -10.818 1.00 79.50 130 GLN A O 1
ATOM 992 N N . GLY A 1 131 ? 18.745 10.903 -10.029 1.00 75.75 131 GLY A N 1
ATOM 993 C CA . GLY A 1 131 ? 18.810 12.257 -10.594 1.00 75.75 131 GLY A CA 1
ATOM 994 C C . GLY A 1 131 ? 19.319 13.297 -9.592 1.00 75.75 131 GLY A C 1
ATOM 995 O O . GLY A 1 131 ? 20.108 14.162 -9.956 1.00 75.75 131 GLY A O 1
ATOM 996 N N . PHE A 1 132 ? 18.974 13.158 -8.306 1.00 72.38 132 PHE A N 1
ATOM 997 C CA . PHE A 1 132 ? 19.539 13.996 -7.236 1.00 72.38 132 PHE A CA 1
ATOM 998 C C . PHE A 1 132 ? 20.887 13.503 -6.719 1.00 72.38 132 PHE A C 1
ATOM 1000 O O . PHE A 1 132 ? 21.763 14.300 -6.395 1.00 72.38 132 PHE A O 1
ATOM 1007 N N . THR A 1 133 ? 21.035 12.184 -6.615 1.00 70.31 133 THR A N 1
ATOM 1008 C CA . THR A 1 133 ? 22.278 11.532 -6.207 1.00 70.31 133 THR A CA 1
ATOM 1009 C C . THR A 1 133 ? 22.684 10.569 -7.308 1.00 70.31 133 THR A C 1
ATOM 1011 O O . THR A 1 133 ? 21.848 9.835 -7.836 1.00 70.31 133 THR A O 1
ATOM 1014 N N . LYS A 1 134 ? 23.970 10.576 -7.661 1.00 69.62 134 LYS A N 1
ATOM 1015 C CA . LYS A 1 134 ? 24.555 9.637 -8.616 1.00 69.62 134 LYS A CA 1
ATOM 1016 C C . LYS A 1 134 ? 25.768 8.986 -7.972 1.00 69.62 134 LYS A C 1
ATOM 1018 O O . LYS A 1 134 ? 26.749 9.661 -7.673 1.00 69.62 134 LYS A O 1
ATOM 1023 N N . THR A 1 135 ? 25.698 7.676 -7.774 1.00 69.50 135 THR A N 1
ATOM 1024 C CA . THR A 1 135 ? 26.837 6.887 -7.299 1.00 69.50 135 THR A CA 1
ATOM 1025 C C . THR A 1 135 ? 27.665 6.453 -8.499 1.00 69.50 135 THR A C 1
ATOM 1027 O O . THR A 1 135 ? 27.147 5.820 -9.417 1.00 69.50 135 THR A O 1
ATOM 1030 N N . ILE A 1 136 ? 28.950 6.800 -8.500 1.00 66.56 136 ILE A N 1
ATOM 1031 C CA . ILE A 1 136 ? 29.901 6.392 -9.536 1.00 66.56 136 ILE A CA 1
ATOM 1032 C C . ILE A 1 136 ? 30.879 5.411 -8.895 1.00 66.56 136 ILE A C 1
ATOM 1034 O O . ILE A 1 136 ? 31.670 5.787 -8.034 1.00 66.56 136 ILE A O 1
ATOM 1038 N N . SER A 1 137 ? 30.816 4.147 -9.310 1.00 66.50 137 SER A N 1
ATOM 1039 C CA . SER A 1 137 ? 31.771 3.121 -8.892 1.00 66.50 137 SER A CA 1
ATOM 1040 C C . SER A 1 137 ? 32.937 3.086 -9.874 1.00 66.50 137 SER A C 1
ATOM 1042 O O . SER A 1 137 ? 32.780 2.681 -11.025 1.00 66.50 137 SER A O 1
ATOM 1044 N N . LEU A 1 138 ? 34.113 3.516 -9.424 1.00 63.50 138 LEU A N 1
ATOM 1045 C CA . LEU A 1 138 ? 35.343 3.439 -10.206 1.00 63.50 138 LEU A CA 1
ATOM 1046 C C . LEU A 1 138 ? 35.914 2.021 -10.079 1.00 63.50 138 LEU A C 1
ATOM 1048 O O . LEU A 1 138 ? 36.495 1.668 -9.055 1.00 63.50 138 LEU A O 1
ATOM 1052 N N . THR A 1 139 ? 35.721 1.193 -11.104 1.00 61.66 139 THR A N 1
ATOM 1053 C CA . THR A 1 139 ? 36.405 -0.102 -11.235 1.00 61.66 139 THR A CA 1
ATOM 1054 C C . THR A 1 139 ? 37.586 0.035 -12.192 1.00 61.66 139 THR A C 1
ATOM 1056 O O . THR A 1 139 ? 37.569 0.888 -13.079 1.00 61.66 139 THR A O 1
ATOM 1059 N N . THR A 1 140 ? 38.607 -0.813 -12.053 1.00 56.28 140 THR A N 1
ATOM 1060 C CA . THR A 1 140 ? 39.771 -0.848 -12.962 1.00 56.28 140 THR A CA 1
ATOM 1061 C C . THR A 1 140 ? 39.350 -0.967 -14.434 1.00 56.28 140 THR A C 1
ATOM 1063 O O . THR A 1 140 ? 39.880 -0.260 -15.287 1.00 56.28 140 THR A O 1
ATOM 1066 N N . ALA A 1 141 ? 38.311 -1.756 -14.724 1.00 52.22 141 ALA A N 1
ATOM 1067 C CA . ALA A 1 141 ? 37.736 -1.894 -16.063 1.00 52.22 141 ALA A CA 1
ATOM 1068 C C . ALA A 1 141 ? 36.996 -0.632 -16.560 1.00 52.22 141 ALA A C 1
ATOM 1070 O O . ALA A 1 141 ? 37.104 -0.281 -17.733 1.00 52.22 141 ALA A O 1
ATOM 1071 N N . ALA A 1 142 ? 36.281 0.089 -15.685 1.00 50.75 142 ALA A N 1
ATOM 1072 C CA . ALA A 1 142 ? 35.581 1.331 -16.041 1.00 50.75 142 ALA A CA 1
ATOM 1073 C C . ALA A 1 142 ? 36.534 2.495 -16.375 1.00 50.75 142 ALA A C 1
ATOM 1075 O O . ALA A 1 142 ? 36.097 3.512 -16.906 1.00 50.75 142 ALA A O 1
ATOM 1076 N N . GLN A 1 143 ? 37.825 2.349 -16.065 1.00 53.09 143 GLN A N 1
ATOM 1077 C CA . GLN A 1 143 ? 38.888 3.304 -16.388 1.00 53.09 143 GLN A CA 1
ATOM 1078 C C . GLN A 1 143 ? 39.641 2.955 -17.685 1.00 53.09 143 GLN A C 1
ATOM 1080 O O . GLN A 1 143 ? 40.678 3.548 -17.963 1.00 53.09 143 GLN A O 1
ATOM 1085 N N . GLY A 1 144 ? 39.161 1.982 -18.472 1.00 46.34 144 GLY A N 1
ATOM 1086 C CA . GLY A 1 144 ? 39.833 1.561 -19.707 1.00 46.34 144 GLY A CA 1
ATOM 1087 C C . GLY A 1 144 ? 41.099 0.725 -19.484 1.00 46.34 144 GLY A C 1
ATOM 1088 O O . GLY A 1 144 ? 41.873 0.541 -20.419 1.00 46.34 144 GLY A O 1
ATOM 1089 N N . ILE A 1 145 ? 41.318 0.188 -18.277 1.00 49.62 145 ILE A N 1
ATOM 1090 C CA . ILE A 1 145 ? 42.467 -0.678 -17.983 1.00 49.62 145 ILE A CA 1
ATOM 1091 C C . ILE A 1 145 ? 42.120 -2.109 -18.415 1.00 49.62 145 ILE A C 1
ATOM 1093 O O . ILE A 1 145 ? 41.655 -2.935 -17.630 1.00 49.62 145 ILE A O 1
ATOM 1097 N N . GLN A 1 146 ? 42.297 -2.378 -19.708 1.00 40.38 146 GLN A N 1
ATOM 1098 C CA . GLN A 1 146 ? 42.391 -3.726 -20.267 1.00 40.38 146 GLN A CA 1
ATOM 1099 C C . GLN A 1 146 ? 43.844 -4.193 -20.114 1.00 40.38 146 GLN A C 1
ATOM 1101 O O . GLN A 1 146 ? 44.745 -3.595 -20.693 1.00 40.38 146 GLN A O 1
ATOM 1106 N N . GLY A 1 147 ? 44.073 -5.259 -19.347 1.00 41.75 147 GLY A N 1
ATOM 1107 C CA . GLY A 1 147 ? 45.398 -5.863 -19.186 1.00 41.75 147 GLY A CA 1
ATOM 1108 C C . GLY A 1 147 ? 46.145 -5.382 -17.941 1.00 41.75 147 GLY A C 1
ATOM 1109 O O . GLY A 1 147 ? 46.120 -4.209 -17.577 1.00 41.75 147 GLY A O 1
ATOM 1110 N N . GLY A 1 148 ? 46.762 -6.333 -17.241 1.00 48.72 148 GLY A N 1
ATOM 1111 C CA . GLY A 1 148 ? 47.483 -6.096 -15.997 1.00 48.72 148 GLY A CA 1
ATOM 1112 C C . GLY A 1 148 ? 48.616 -5.070 -16.110 1.00 48.72 148 GLY A C 1
ATOM 1113 O O . GLY A 1 148 ? 49.109 -4.769 -17.191 1.00 48.72 148 GLY A O 1
ATOM 1114 N N . ALA A 1 149 ? 49.055 -4.606 -14.937 1.00 44.25 149 ALA A N 1
ATOM 1115 C CA . ALA A 1 149 ? 50.271 -3.822 -14.693 1.00 44.25 149 ALA A CA 1
ATOM 1116 C C . ALA A 1 149 ? 50.214 -2.285 -14.798 1.00 44.25 149 ALA A C 1
ATOM 1118 O O . ALA A 1 149 ? 51.247 -1.665 -15.011 1.00 44.25 149 ALA A O 1
ATOM 1119 N N . ASN A 1 150 ? 49.085 -1.638 -14.494 1.00 44.75 150 ASN A N 1
ATOM 1120 C CA . ASN A 1 150 ? 49.117 -0.238 -14.049 1.00 44.75 150 ASN A CA 1
ATOM 1121 C C . ASN A 1 150 ? 48.301 -0.061 -12.769 1.00 44.75 150 ASN A C 1
ATOM 1123 O O . ASN A 1 150 ? 47.105 0.222 -12.787 1.00 44.75 150 ASN A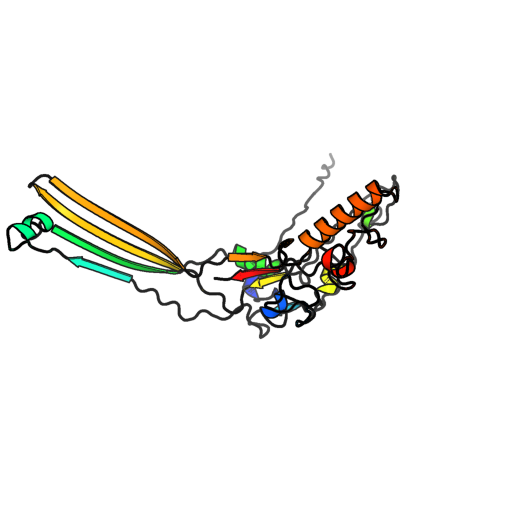 O 1
ATOM 1127 N N . PHE A 1 151 ? 48.974 -0.243 -11.633 1.00 48.75 151 PHE A N 1
ATOM 1128 C CA . PHE A 1 151 ? 48.475 0.235 -10.351 1.00 48.75 151 PHE A CA 1
ATOM 1129 C C . PHE A 1 151 ? 48.255 1.747 -10.472 1.00 48.75 151 PHE A C 1
ATOM 1131 O O . PHE A 1 151 ? 49.203 2.492 -10.724 1.00 48.75 151 PHE A O 1
ATOM 1138 N N . THR A 1 152 ? 47.025 2.223 -10.275 1.00 51.91 152 THR A N 1
ATOM 1139 C CA . THR A 1 152 ? 46.775 3.640 -9.992 1.00 51.91 152 THR A CA 1
ATOM 1140 C C . THR A 1 152 ? 47.422 3.955 -8.647 1.00 51.91 152 THR A C 1
ATOM 1142 O O . THR A 1 152 ? 46.788 3.861 -7.598 1.00 51.91 152 THR A O 1
ATOM 1145 N N . SER A 1 153 ? 48.724 4.244 -8.649 1.00 51.75 153 SER A N 1
ATOM 1146 C CA . SER A 1 153 ? 49.377 4.796 -7.469 1.00 51.75 153 SER A CA 1
ATOM 1147 C C . SER A 1 153 ? 48.765 6.173 -7.202 1.00 51.75 153 SER A C 1
ATOM 1149 O O . SER A 1 153 ? 48.455 6.899 -8.151 1.00 51.75 153 SER A O 1
ATOM 1151 N N . LEU A 1 154 ? 48.634 6.573 -5.931 1.00 54.38 154 LEU A N 1
ATOM 1152 C CA . LEU A 1 154 ? 48.191 7.929 -5.565 1.00 54.38 154 LEU A CA 1
ATOM 1153 C C . LEU A 1 154 ? 49.010 9.044 -6.254 1.00 54.38 154 LEU A C 1
ATOM 1155 O O . LEU A 1 154 ? 48.566 10.190 -6.277 1.00 54.38 154 LEU A O 1
ATOM 1159 N N . ARG A 1 155 ? 50.185 8.728 -6.823 1.00 53.91 155 ARG A N 1
ATOM 1160 C CA . ARG A 1 155 ? 51.042 9.673 -7.549 1.00 53.91 155 ARG A CA 1
ATOM 1161 C C . ARG A 1 155 ? 50.506 10.072 -8.926 1.00 53.91 155 ARG A C 1
ATOM 1163 O O . ARG A 1 155 ? 50.839 11.159 -9.375 1.00 53.91 155 ARG A O 1
ATOM 1170 N N . ASN A 1 156 ? 49.660 9.261 -9.571 1.00 57.25 156 ASN A N 1
ATOM 1171 C CA . ASN A 1 156 ? 49.131 9.564 -10.914 1.00 57.25 156 ASN A CA 1
ATOM 1172 C C . ASN A 1 156 ? 47.830 10.388 -10.881 1.00 57.25 156 ASN A C 1
ATOM 1174 O O . ASN A 1 156 ? 47.206 10.609 -11.916 1.00 57.25 156 ASN A O 1
ATOM 1178 N N . GLY A 1 157 ? 47.433 10.860 -9.695 1.00 56.47 157 GLY A N 1
ATOM 1179 C CA . GLY A 1 157 ? 46.168 11.548 -9.477 1.00 56.47 157 GLY A CA 1
ATOM 1180 C C . GLY A 1 157 ? 44.996 10.573 -9.371 1.00 56.47 157 GLY A C 1
ATOM 1181 O O . GLY A 1 157 ? 44.943 9.532 -10.023 1.00 56.47 157 GLY A O 1
ATOM 1182 N N . TRP A 1 158 ? 44.037 10.905 -8.510 1.00 58.50 158 TRP A N 1
ATOM 1183 C CA . TRP A 1 158 ? 42.779 10.170 -8.439 1.00 58.50 158 TRP A CA 1
ATOM 1184 C C . TRP A 1 158 ? 41.980 10.445 -9.716 1.00 58.50 158 TRP A C 1
ATOM 1186 O O . TRP A 1 158 ? 41.837 11.624 -10.063 1.00 58.50 158 TRP A O 1
ATOM 1196 N N . PRO A 1 159 ? 41.433 9.420 -10.402 1.00 62.28 159 PRO A N 1
ATOM 1197 C CA . PRO A 1 159 ? 40.509 9.654 -11.497 1.00 62.28 159 PRO A CA 1
ATOM 1198 C C . PRO A 1 159 ? 39.363 10.514 -10.978 1.00 62.28 159 PRO A C 1
ATOM 1200 O O . PRO A 1 159 ? 38.621 10.103 -10.084 1.00 62.28 159 PRO A O 1
ATOM 1203 N N . LYS A 1 160 ? 39.258 11.741 -11.487 1.00 65.44 160 LYS A N 1
ATOM 1204 C CA . LYS A 1 160 ? 38.163 12.635 -11.128 1.00 65.44 160 LYS A CA 1
ATOM 1205 C C . LYS A 1 160 ? 36.979 12.242 -12.005 1.00 65.44 160 LYS A C 1
ATOM 1207 O O . LYS A 1 160 ? 37.050 12.471 -13.213 1.00 65.44 160 LYS A O 1
ATOM 1212 N N . PRO A 1 161 ? 35.914 11.633 -11.456 1.00 65.69 161 PRO A N 1
ATOM 1213 C CA . PRO A 1 161 ? 34.718 11.415 -12.249 1.00 65.69 161 PRO A CA 1
ATOM 1214 C C . PRO A 1 161 ? 34.207 12.769 -12.749 1.00 65.69 161 PRO A C 1
ATOM 1216 O O . PRO A 1 161 ? 34.247 13.763 -12.020 1.00 65.69 161 PRO A O 1
ATOM 1219 N N . SER A 1 162 ? 33.729 12.814 -13.993 1.00 70.12 162 SER A N 1
ATOM 1220 C CA . SER A 1 162 ? 33.057 14.003 -14.516 1.00 70.12 162 SER A CA 1
ATOM 1221 C C . SER A 1 162 ? 31.890 14.353 -13.596 1.00 70.12 162 SER A C 1
ATOM 1223 O O . SER A 1 162 ? 31.061 13.481 -13.311 1.00 70.12 162 SER A O 1
ATOM 1225 N N . VAL A 1 163 ? 31.818 15.606 -13.144 1.00 69.38 163 VAL A N 1
ATOM 1226 C CA . VAL A 1 163 ? 30.688 16.077 -12.338 1.00 69.38 163 VAL A CA 1
ATOM 1227 C C . VAL A 1 163 ? 29.424 15.926 -13.186 1.00 69.38 163 VAL A C 1
ATOM 1229 O O . VAL A 1 163 ? 29.355 16.518 -14.264 1.00 69.38 163 VAL A O 1
ATOM 1232 N N . PRO A 1 164 ? 28.442 15.110 -12.765 1.00 69.94 164 PRO A N 1
ATOM 1233 C CA . PRO A 1 164 ? 27.212 14.970 -13.523 1.00 69.94 164 PRO A CA 1
ATOM 1234 C C . PRO A 1 164 ? 26.471 16.308 -13.543 1.00 69.94 164 PRO A C 1
ATOM 1236 O O . PRO A 1 164 ? 26.292 16.942 -12.503 1.00 69.94 164 PRO A O 1
ATOM 1239 N N . THR A 1 165 ? 26.030 16.736 -14.724 1.00 75.62 165 THR A N 1
ATOM 1240 C CA . THR A 1 165 ? 25.162 17.905 -14.859 1.00 75.62 165 THR A CA 1
ATOM 1241 C C . THR A 1 165 ? 23.814 17.589 -14.227 1.00 75.62 165 THR A C 1
ATOM 1243 O O . THR A 1 165 ? 23.158 16.621 -14.610 1.00 75.62 165 THR A O 1
ATOM 1246 N N . PHE A 1 166 ? 23.399 18.400 -13.256 1.00 78.50 166 PHE A N 1
ATOM 1247 C CA . PHE A 1 166 ? 22.050 18.314 -12.715 1.00 78.50 166 PHE A CA 1
ATOM 1248 C C . PHE A 1 166 ? 21.054 18.787 -13.776 1.00 78.50 166 PHE A C 1
ATOM 1250 O O . PHE A 1 166 ? 21.187 19.892 -14.301 1.00 78.50 166 PHE A O 1
ATOM 1257 N N . GLN A 1 167 ? 20.080 17.940 -14.100 1.00 80.81 167 GLN A N 1
ATOM 1258 C CA . GLN A 1 167 ? 19.030 18.236 -15.068 1.00 80.81 167 GLN A CA 1
ATOM 1259 C C . GLN A 1 167 ? 17.702 17.721 -14.524 1.00 80.81 167 GLN A C 1
ATOM 1261 O O . GLN A 1 167 ? 17.598 16.559 -14.131 1.00 80.81 167 GLN A O 1
ATOM 1266 N N . VAL A 1 168 ? 16.707 18.602 -14.493 1.00 84.50 168 VAL A N 1
ATOM 1267 C CA . VAL A 1 168 ? 15.312 18.307 -14.158 1.00 84.50 168 VAL A CA 1
ATOM 1268 C C . VAL A 1 168 ? 14.423 19.145 -15.085 1.00 84.50 168 VAL A C 1
ATOM 1270 O O . VAL A 1 168 ? 14.731 20.323 -15.278 1.00 84.50 168 VAL A O 1
ATOM 1273 N N . PRO A 1 169 ? 13.363 18.581 -15.689 1.00 88.38 169 PRO A N 1
ATOM 1274 C CA . PRO A 1 169 ? 12.971 17.170 -15.672 1.00 88.38 169 PRO A CA 1
ATOM 1275 C C . PRO A 1 169 ? 14.010 16.244 -16.330 1.00 88.38 169 PRO A C 1
ATOM 1277 O O . PRO A 1 169 ? 14.643 16.620 -17.314 1.00 88.38 169 PRO A O 1
ATOM 1280 N N . ILE A 1 170 ? 14.163 15.020 -15.820 1.00 88.31 170 ILE A N 1
ATOM 1281 C CA . ILE A 1 170 ? 15.032 13.984 -16.398 1.00 88.31 170 ILE A CA 1
ATOM 1282 C C . ILE A 1 170 ? 14.190 12.821 -16.946 1.00 88.31 170 ILE A C 1
ATOM 1284 O O . ILE A 1 170 ? 13.382 12.249 -16.208 1.00 88.31 170 ILE A O 1
ATOM 1288 N N . PRO A 1 171 ? 14.358 12.424 -18.221 1.00 89.88 171 PRO A N 1
ATOM 1289 C CA . PRO A 1 171 ? 13.732 11.214 -18.737 1.00 89.88 171 PRO A CA 1
ATOM 1290 C C . PRO A 1 171 ? 14.272 9.977 -18.024 1.00 89.88 171 PRO A C 1
ATOM 1292 O O . PRO A 1 171 ? 15.487 9.797 -17.913 1.00 89.88 171 PRO A O 1
ATOM 1295 N N . GLN A 1 172 ? 13.392 9.050 -17.641 1.00 87.12 172 GLN A N 1
ATOM 1296 C CA . GLN A 1 172 ? 13.824 7.784 -17.041 1.00 87.12 172 GLN A CA 1
ATOM 1297 C C . GLN A 1 172 ? 14.746 6.985 -17.984 1.00 87.12 172 GLN A C 1
ATOM 1299 O O . GLN A 1 172 ? 15.615 6.237 -17.536 1.00 87.12 172 GLN A O 1
ATOM 1304 N N . LEU A 1 173 ? 14.619 7.185 -19.299 1.00 85.06 173 LEU A N 1
ATOM 1305 C CA . LEU A 1 173 ? 15.523 6.602 -20.288 1.00 85.06 173 LEU A CA 1
ATOM 1306 C C . LEU A 1 173 ? 17.001 6.957 -20.031 1.00 85.06 173 LEU A C 1
ATOM 1308 O O . LEU A 1 173 ? 17.863 6.093 -20.198 1.00 85.06 173 LEU A O 1
ATOM 1312 N N . GLU A 1 174 ? 17.307 8.180 -19.588 1.00 85.56 174 GLU A N 1
ATOM 1313 C CA . GLU A 1 174 ? 18.684 8.584 -19.262 1.00 85.56 174 GLU A CA 1
ATOM 1314 C C . GLU A 1 174 ? 19.209 7.865 -18.012 1.00 85.56 174 GLU A C 1
ATOM 1316 O O . GLU A 1 174 ? 20.357 7.402 -17.976 1.00 85.56 174 GLU A O 1
ATOM 1321 N N . ASN A 1 175 ? 18.341 7.670 -17.014 1.00 84.00 175 ASN A N 1
ATOM 1322 C CA . ASN A 1 175 ? 18.657 6.865 -15.835 1.00 84.00 175 ASN A CA 1
ATOM 1323 C C . ASN A 1 175 ? 18.955 5.405 -16.217 1.00 84.00 175 ASN A C 1
ATOM 1325 O O . ASN A 1 175 ? 19.902 4.824 -15.683 1.00 84.00 175 ASN A O 1
ATOM 1329 N N . PHE A 1 176 ? 18.235 4.830 -17.191 1.00 81.12 176 PHE A N 1
ATOM 1330 C CA . PHE A 1 176 ? 18.508 3.477 -17.702 1.00 81.12 176 PHE A CA 1
ATOM 1331 C C . PHE A 1 176 ? 19.793 3.346 -18.504 1.00 81.12 176 PHE A C 1
ATOM 1333 O O . PHE A 1 176 ? 20.437 2.291 -18.476 1.00 81.12 176 PHE A O 1
ATOM 1340 N N . ARG A 1 177 ? 20.169 4.388 -19.251 1.00 81.94 177 ARG A N 1
ATOM 1341 C CA . ARG A 1 177 ? 21.451 4.411 -19.968 1.00 81.94 177 ARG A CA 1
ATOM 1342 C C . ARG A 1 177 ? 22.623 4.355 -18.998 1.00 81.94 177 ARG A C 1
ATOM 1344 O O . ARG A 1 177 ? 23.618 3.705 -19.302 1.00 81.94 177 ARG A O 1
ATOM 1351 N N . THR A 1 178 ? 22.467 4.978 -17.832 1.00 75.94 178 THR A N 1
ATOM 1352 C CA . THR A 1 178 ? 23.462 4.954 -16.756 1.00 75.94 178 THR A CA 1
ATOM 1353 C C . THR A 1 178 ? 23.437 3.634 -15.982 1.00 75.94 178 THR A C 1
ATOM 1355 O O . THR A 1 178 ? 24.484 3.022 -15.787 1.00 75.94 178 THR A O 1
ATOM 1358 N N . SER A 1 179 ? 22.262 3.175 -15.546 1.00 75.56 179 SER A N 1
ATOM 1359 C CA . SER A 1 179 ? 22.106 1.905 -14.835 1.00 75.56 179 SER A CA 1
ATOM 1360 C C . SER A 1 179 ? 20.815 1.195 -15.230 1.00 75.56 179 SER A C 1
ATOM 1362 O O . SER A 1 179 ? 19.714 1.719 -15.092 1.00 75.56 179 SER A O 1
ATOM 1364 N N . ARG A 1 180 ? 20.939 -0.065 -15.659 1.00 71.81 180 ARG A N 1
ATOM 1365 C CA . ARG A 1 180 ? 19.790 -0.906 -16.039 1.00 71.81 180 ARG A CA 1
ATOM 1366 C C . ARG A 1 180 ? 18.950 -1.378 -14.846 1.00 71.81 180 ARG A C 1
ATOM 1368 O O . ARG A 1 180 ? 17.922 -2.014 -15.056 1.00 71.81 180 ARG A O 1
ATOM 1375 N N . THR A 1 181 ? 19.392 -1.105 -13.620 1.00 74.06 181 THR A N 1
ATOM 1376 C CA . THR A 1 181 ? 18.662 -1.413 -12.381 1.00 74.06 181 THR A CA 1
ATOM 1377 C C . THR A 1 181 ? 17.972 -0.184 -11.788 1.00 74.06 181 THR A C 1
ATOM 1379 O O . THR A 1 181 ? 17.467 -0.255 -10.672 1.00 74.06 181 THR A O 1
ATOM 1382 N N . SER A 1 182 ? 17.962 0.950 -12.498 1.00 78.88 182 SER A N 1
ATOM 1383 C CA . SER A 1 182 ? 17.307 2.180 -12.046 1.00 78.88 182 SER A CA 1
ATOM 1384 C C . SER A 1 182 ? 15.786 2.018 -12.001 1.00 78.88 182 SER A C 1
ATOM 1386 O O . SER A 1 182 ? 15.103 2.149 -13.014 1.00 78.88 182 SER A O 1
ATOM 1388 N N . GLY A 1 183 ? 15.252 1.727 -10.819 1.00 81.25 183 GLY A N 1
ATOM 1389 C CA . GLY A 1 183 ? 13.814 1.703 -10.569 1.00 81.25 183 GLY A CA 1
ATOM 1390 C C . GLY A 1 183 ? 13.198 3.095 -10.445 1.00 81.25 183 GLY A C 1
ATOM 1391 O O . GLY A 1 183 ? 13.902 4.110 -10.444 1.00 81.25 183 GLY A O 1
ATOM 1392 N N . ILE A 1 184 ? 11.875 3.119 -10.331 1.00 86.12 184 ILE A N 1
ATOM 1393 C CA . ILE A 1 184 ? 11.099 4.292 -9.934 1.00 86.12 184 ILE A CA 1
ATOM 1394 C C . ILE A 1 184 ? 10.332 3.930 -8.670 1.00 86.12 184 ILE A C 1
ATOM 1396 O O . ILE A 1 184 ? 9.647 2.923 -8.614 1.00 86.12 184 ILE A O 1
ATOM 1400 N N . PHE A 1 185 ? 10.398 4.769 -7.656 1.00 86.75 185 PHE A N 1
ATOM 1401 C CA . PHE A 1 185 ? 9.728 4.535 -6.391 1.00 86.75 185 PHE A CA 1
ATOM 1402 C C . PHE A 1 185 ? 8.819 5.707 -6.065 1.00 86.75 185 PHE A C 1
ATOM 1404 O O . PHE A 1 185 ? 9.141 6.867 -6.342 1.00 86.75 185 PHE A O 1
ATOM 1411 N N . GLY A 1 186 ? 7.682 5.407 -5.455 1.00 88.25 186 GLY A N 1
ATOM 1412 C CA . GLY A 1 186 ? 6.772 6.437 -4.992 1.00 88.25 186 GLY A CA 1
ATOM 1413 C C . GLY A 1 186 ? 5.544 5.866 -4.311 1.00 88.25 186 GLY A C 1
ATOM 1414 O O . GLY A 1 186 ? 5.594 4.787 -3.722 1.00 88.25 186 GLY A O 1
ATOM 1415 N N . PHE A 1 187 ? 4.453 6.617 -4.350 1.00 87.75 187 PHE A N 1
ATOM 1416 C CA . PHE A 1 187 ? 3.239 6.315 -3.601 1.00 87.75 187 PHE A CA 1
ATOM 1417 C C . PHE A 1 187 ? 2.040 6.326 -4.534 1.00 87.75 187 PHE A C 1
ATOM 1419 O O . PHE A 1 187 ? 2.035 7.057 -5.525 1.00 87.75 187 PHE A O 1
ATOM 1426 N N . ALA A 1 188 ? 1.003 5.563 -4.190 1.00 88.44 188 ALA A N 1
ATOM 1427 C CA . ALA A 1 188 ? -0.303 5.791 -4.785 1.00 88.44 188 ALA A CA 1
ATOM 1428 C C . ALA A 1 188 ? -0.749 7.237 -4.515 1.00 88.44 188 ALA A C 1
ATOM 1430 O O . ALA A 1 188 ? -0.514 7.787 -3.435 1.00 88.44 188 ALA A O 1
ATOM 1431 N N . GLU A 1 189 ? -1.439 7.845 -5.480 1.00 88.00 189 GLU A N 1
ATOM 1432 C CA . GLU A 1 189 ? -1.955 9.210 -5.329 1.00 88.00 189 GLU A CA 1
ATOM 1433 C C . GLU A 1 189 ? -2.893 9.334 -4.126 1.00 88.00 189 GLU A C 1
ATOM 1435 O O . GLU A 1 189 ? -2.883 10.345 -3.432 1.00 88.00 189 GLU A O 1
ATOM 1440 N N . ASN A 1 190 ? -3.678 8.289 -3.858 1.00 88.75 190 ASN A N 1
ATOM 1441 C CA . ASN A 1 190 ? -4.663 8.244 -2.781 1.00 88.75 190 ASN A CA 1
ATOM 1442 C C . ASN A 1 190 ? -4.197 7.375 -1.610 1.00 88.75 190 ASN A C 1
ATOM 1444 O O . ASN A 1 190 ? -4.978 6.585 -1.075 1.00 88.75 190 ASN A O 1
ATOM 1448 N N . LEU A 1 191 ? -2.929 7.515 -1.221 1.00 88.56 191 LEU A N 1
ATOM 1449 C CA . LEU A 1 191 ? -2.382 6.844 -0.049 1.00 88.56 191 LEU A CA 1
ATOM 1450 C C . LEU A 1 191 ? -3.188 7.219 1.204 1.00 88.56 191 LEU A C 1
ATOM 1452 O O . LEU A 1 191 ? -3.447 8.392 1.469 1.00 88.56 191 LEU A O 1
ATOM 1456 N N . ARG A 1 192 ? -3.594 6.211 1.974 1.00 91.19 192 ARG A N 1
ATOM 1457 C CA . ARG A 1 192 ? -4.406 6.387 3.182 1.00 91.19 192 ARG A CA 1
ATOM 1458 C C . ARG A 1 192 ? -3.618 6.052 4.431 1.00 91.19 192 ARG A C 1
ATOM 1460 O O . ARG A 1 192 ? -2.685 5.259 4.380 1.00 91.19 192 ARG A O 1
ATOM 1467 N N . THR A 1 193 ? -4.028 6.624 5.552 1.00 92.19 193 THR A N 1
ATOM 1468 C CA . THR A 1 193 ? -3.431 6.350 6.858 1.00 92.19 193 THR A CA 1
ATOM 1469 C C . THR A 1 193 ? -3.893 4.970 7.334 1.00 92.19 193 THR A C 1
ATOM 1471 O O . THR A 1 193 ? -5.106 4.764 7.473 1.00 92.19 193 THR A O 1
ATOM 1474 N N . PRO A 1 194 ? -2.978 4.017 7.583 1.00 93.62 194 PRO A N 1
ATOM 1475 C CA . PRO A 1 194 ? -3.347 2.707 8.098 1.00 93.62 194 PRO A CA 1
ATOM 1476 C C . PRO A 1 194 ? -3.958 2.825 9.491 1.00 93.62 194 PRO A C 1
ATOM 1478 O O . PRO A 1 194 ? -3.562 3.680 10.287 1.00 93.62 194 PRO A O 1
ATOM 1481 N N . TYR A 1 195 ? -4.905 1.953 9.819 1.00 95.25 195 TYR A N 1
ATOM 1482 C CA . TYR A 1 195 ? -5.482 1.912 11.159 1.00 95.25 195 TYR A CA 1
ATOM 1483 C C . TYR A 1 195 ? -5.858 0.497 11.582 1.00 95.25 195 TYR A C 1
ATOM 1485 O O . TYR A 1 195 ? -6.079 -0.395 10.761 1.00 95.25 195 TYR A O 1
ATOM 1493 N N . VAL A 1 196 ? -5.947 0.310 12.894 1.00 97.19 196 VAL A N 1
ATOM 1494 C CA . VAL A 1 196 ? -6.395 -0.924 13.530 1.00 97.19 196 VAL A CA 1
ATOM 1495 C C . VAL A 1 196 ? -7.730 -0.657 14.206 1.00 97.19 196 VAL A C 1
ATOM 1497 O O . VAL A 1 196 ? -7.869 0.292 14.977 1.00 97.19 196 VAL A O 1
ATOM 1500 N N . GLN A 1 197 ? -8.718 -1.494 13.901 1.00 97.56 197 GLN A N 1
ATOM 1501 C CA . GLN A 1 197 ? -9.952 -1.586 14.671 1.00 97.56 197 GLN A CA 1
ATOM 1502 C C . GLN A 1 197 ? -9.786 -2.680 15.716 1.00 97.56 197 GLN A C 1
ATOM 1504 O O . GLN A 1 197 ? -9.441 -3.811 15.363 1.00 97.56 197 GLN A O 1
ATOM 1509 N N . THR A 1 198 ? -10.060 -2.354 16.970 1.00 98.12 198 THR A N 1
ATOM 1510 C CA . THR A 1 198 ? -10.030 -3.304 18.080 1.00 98.12 198 THR A CA 1
ATOM 1511 C C . THR A 1 198 ? -11.425 -3.428 18.661 1.00 98.12 198 THR A C 1
ATOM 1513 O O . THR A 1 198 ? -12.087 -2.422 18.911 1.00 98.12 198 THR A O 1
ATOM 1516 N N . TRP A 1 199 ? -11.869 -4.657 18.899 1.00 98.06 199 TRP A N 1
ATOM 1517 C CA . TRP A 1 199 ? -13.097 -4.934 19.634 1.00 98.06 199 TRP A CA 1
ATOM 1518 C C . TRP A 1 199 ? -12.844 -5.955 20.730 1.00 98.06 199 TRP A C 1
ATOM 1520 O O . TRP A 1 199 ? -12.046 -6.882 20.574 1.00 98.06 199 TRP A O 1
ATOM 1530 N N . SER A 1 200 ? -13.549 -5.795 21.839 1.00 98.00 200 SER A N 1
ATOM 1531 C CA . SER A 1 200 ? -13.519 -6.737 22.947 1.00 98.00 200 SER A CA 1
ATOM 1532 C C . SER A 1 200 ? -14.926 -7.045 23.432 1.00 98.00 200 SER A C 1
ATOM 1534 O O . SER A 1 200 ? -15.809 -6.186 23.421 1.00 98.00 200 SER A O 1
ATOM 1536 N N . LEU A 1 201 ? -15.128 -8.291 23.847 1.00 98.12 201 LEU A N 1
ATOM 1537 C CA . LEU A 1 201 ? -16.334 -8.756 24.512 1.00 98.12 201 LEU A CA 1
ATOM 1538 C C . LEU A 1 201 ? -15.926 -9.676 25.657 1.00 98.12 201 LEU A C 1
ATOM 1540 O O . LEU A 1 201 ? -15.274 -10.693 25.437 1.00 98.12 201 LEU A O 1
ATOM 1544 N N . SER A 1 202 ? -16.339 -9.324 26.865 1.00 97.81 202 SER A N 1
ATOM 1545 C CA . SER A 1 202 ? -16.070 -10.080 28.080 1.00 97.81 202 SER A CA 1
ATOM 1546 C C . SER A 1 202 ? -17.370 -10.379 28.802 1.00 97.81 202 SER A C 1
ATOM 1548 O O . SER A 1 202 ? -18.230 -9.509 28.945 1.00 97.81 202 SER A O 1
ATOM 1550 N N . TYR A 1 203 ? -17.493 -11.597 29.300 1.00 97.31 203 TYR A N 1
ATOM 1551 C CA . TYR A 1 203 ? -18.599 -12.047 30.126 1.00 97.31 203 TYR A CA 1
ATOM 1552 C C . TYR A 1 203 ? -18.039 -12.650 31.411 1.00 97.31 203 TYR A C 1
ATOM 1554 O O . TYR A 1 203 ? -17.271 -13.610 31.375 1.00 97.31 203 TYR A O 1
ATOM 1562 N N . GLY A 1 204 ? -18.417 -12.061 32.541 1.00 96.00 204 GLY A N 1
ATOM 1563 C CA . GLY A 1 204 ? -18.054 -12.513 33.876 1.00 96.00 204 GLY A CA 1
ATOM 1564 C C . GLY A 1 204 ? -19.281 -12.975 34.653 1.00 96.00 204 GLY A C 1
ATOM 1565 O O . GLY A 1 204 ? -20.338 -12.341 34.593 1.00 96.00 204 GLY A O 1
ATOM 1566 N N . ARG A 1 205 ? -19.136 -14.061 35.414 1.00 94.75 205 ARG A N 1
ATOM 1567 C CA . ARG A 1 205 ? -20.207 -14.666 36.210 1.00 94.75 205 ARG A CA 1
ATOM 1568 C C . ARG A 1 205 ? -19.666 -15.263 37.504 1.00 94.75 205 ARG A C 1
ATOM 1570 O O . ARG A 1 205 ? -18.743 -16.070 37.488 1.00 94.75 205 ARG A O 1
ATOM 1577 N N . GLU A 1 206 ? -20.297 -14.931 38.624 1.00 94.75 206 GLU A N 1
ATOM 1578 C CA . GLU A 1 206 ? -20.071 -15.622 39.897 1.00 94.75 206 GLU A CA 1
ATOM 1579 C C . GLU A 1 206 ? -20.836 -16.956 39.926 1.00 94.75 206 GLU A C 1
ATOM 1581 O O . GLU A 1 206 ? -22.066 -16.974 39.954 1.00 94.75 206 GLU A O 1
ATOM 1586 N N . LEU A 1 207 ? -20.138 -18.086 39.919 1.00 91.12 207 LEU A N 1
ATOM 1587 C CA . LEU A 1 207 ? -20.764 -19.412 39.925 1.00 91.12 207 LEU A CA 1
ATOM 1588 C C . LEU A 1 207 ? -21.155 -19.848 41.343 1.00 91.12 207 LEU A C 1
ATOM 1590 O O . LEU A 1 207 ? -22.241 -20.388 41.545 1.00 91.12 207 LEU A O 1
ATOM 1594 N N . THR A 1 208 ? -20.296 -19.572 42.326 1.00 90.12 208 THR A N 1
ATOM 1595 C CA . THR A 1 208 ? -20.540 -19.781 43.764 1.00 90.12 208 THR A CA 1
ATOM 1596 C C . THR A 1 208 ? -19.948 -18.601 44.549 1.00 90.12 208 THR A C 1
ATOM 1598 O O . THR A 1 208 ? -19.137 -17.868 43.982 1.00 90.12 208 THR A O 1
ATOM 1601 N N . PRO A 1 209 ? -20.257 -18.416 45.850 1.00 89.69 209 PRO A N 1
ATOM 1602 C CA . PRO A 1 209 ? -19.696 -17.313 46.645 1.00 89.69 209 PRO A CA 1
ATOM 1603 C C . PRO A 1 209 ? -18.161 -17.234 46.653 1.00 89.69 209 PRO A C 1
ATOM 1605 O O . PRO A 1 209 ? -17.606 -16.178 46.938 1.00 89.69 209 PRO A O 1
ATOM 1608 N N . ASN A 1 210 ? -17.487 -18.339 46.312 1.00 95.38 210 ASN A N 1
ATOM 1609 C CA . ASN A 1 210 ? -16.032 -18.463 46.311 1.00 95.38 210 ASN A CA 1
ATOM 1610 C C . ASN A 1 210 ? -15.459 -18.786 44.913 1.00 95.38 210 ASN A C 1
ATOM 1612 O O . ASN A 1 210 ? -14.277 -19.103 44.805 1.00 95.38 210 ASN A O 1
ATOM 1616 N N . LEU A 1 211 ? -16.274 -18.755 43.847 1.00 94.75 211 LEU A N 1
ATOM 1617 C CA . LEU A 1 211 ? -15.848 -19.083 42.482 1.00 94.75 211 LEU A CA 1
ATOM 1618 C C . LEU A 1 211 ? -16.506 -18.162 41.454 1.00 94.75 211 LEU A C 1
ATOM 1620 O O . LEU A 1 211 ? -17.730 -18.125 41.328 1.00 94.75 211 LEU A O 1
ATOM 1624 N N . ALA A 1 212 ? -15.685 -17.510 40.636 1.00 94.06 212 ALA A N 1
ATOM 1625 C CA . ALA A 1 212 ? -16.124 -16.747 39.476 1.00 94.06 212 ALA A CA 1
ATOM 1626 C C . ALA A 1 212 ? -15.440 -17.254 38.203 1.00 94.06 212 ALA A C 1
ATOM 1628 O O . ALA A 1 212 ? -14.322 -17.764 38.239 1.00 94.06 212 ALA A O 1
ATOM 1629 N N . MET A 1 213 ? -16.131 -17.101 37.080 1.00 95.12 213 MET A N 1
ATOM 1630 C CA . MET A 1 213 ? -15.632 -17.395 35.745 1.00 95.12 213 MET A CA 1
ATOM 1631 C C . MET A 1 213 ? -15.692 -16.127 34.902 1.00 95.12 213 MET A C 1
ATOM 1633 O O . MET A 1 213 ? -16.664 -15.375 34.971 1.00 95.12 213 MET A O 1
ATOM 1637 N N . GLU A 1 214 ? -14.673 -15.926 34.076 1.00 96.06 214 GLU A N 1
ATOM 1638 C CA . GLU A 1 214 ? -14.664 -14.898 33.047 1.00 96.06 214 GLU A CA 1
ATOM 1639 C C . GLU A 1 214 ? -14.237 -15.506 31.714 1.00 96.06 214 GLU A C 1
ATOM 1641 O O . GLU A 1 214 ? -13.283 -16.281 31.644 1.00 96.06 214 GLU A O 1
ATOM 1646 N N . ILE A 1 215 ? -14.956 -15.142 30.658 1.00 97.31 215 ILE A N 1
ATOM 1647 C CA . ILE A 1 215 ? -14.622 -15.472 29.279 1.00 97.31 215 ILE A CA 1
ATOM 1648 C C . ILE A 1 215 ? -14.492 -14.155 28.528 1.00 97.31 215 ILE A C 1
ATOM 1650 O O . ILE A 1 215 ? -15.417 -13.343 28.531 1.00 97.31 215 ILE A O 1
ATOM 1654 N N . SER A 1 216 ? -13.351 -13.964 27.875 1.00 97.69 216 SER A N 1
ATOM 1655 C CA . SER A 1 216 ? -13.017 -12.733 27.166 1.00 97.69 216 SER A CA 1
ATOM 1656 C C . SER A 1 216 ? -12.542 -13.040 25.753 1.00 97.69 216 SER A C 1
ATOM 1658 O O . SER A 1 216 ? -11.723 -13.932 25.537 1.00 97.69 216 SER A O 1
ATOM 1660 N N . TYR A 1 217 ? -13.052 -12.277 24.793 1.00 98.12 217 TYR A N 1
ATOM 1661 C CA . TYR A 1 217 ? -12.651 -12.306 23.395 1.00 98.12 217 TYR A CA 1
ATOM 1662 C C . TYR A 1 217 ? -12.162 -10.922 22.977 1.00 98.12 217 TYR A C 1
ATOM 1664 O O . TYR A 1 217 ? -12.809 -9.914 23.263 1.00 98.12 217 TYR A O 1
ATOM 1672 N N . VAL A 1 218 ? -11.026 -10.881 22.283 1.00 97.88 218 VAL A N 1
ATOM 1673 C CA . VAL A 1 218 ? -10.437 -9.659 21.734 1.00 97.88 218 VAL A CA 1
ATOM 1674 C C . VAL A 1 218 ? -10.093 -9.911 20.274 1.00 97.88 218 VAL A C 1
ATOM 1676 O O . VAL A 1 218 ? -9.436 -10.901 19.951 1.00 97.88 218 VAL A O 1
ATOM 1679 N N . GLY A 1 219 ? -10.534 -9.015 19.396 1.00 98.00 219 GLY A N 1
ATOM 1680 C CA . GLY A 1 219 ? -10.228 -9.047 17.973 1.00 98.00 219 GLY A CA 1
ATOM 1681 C C . GLY A 1 219 ? -9.590 -7.747 17.507 1.00 98.00 219 GLY A C 1
ATOM 1682 O O . GLY A 1 219 ? -9.931 -6.667 17.987 1.00 98.00 219 GLY A O 1
ATOM 1683 N N . ASN A 1 220 ? -8.664 -7.873 16.557 1.00 97.62 220 ASN A N 1
ATOM 168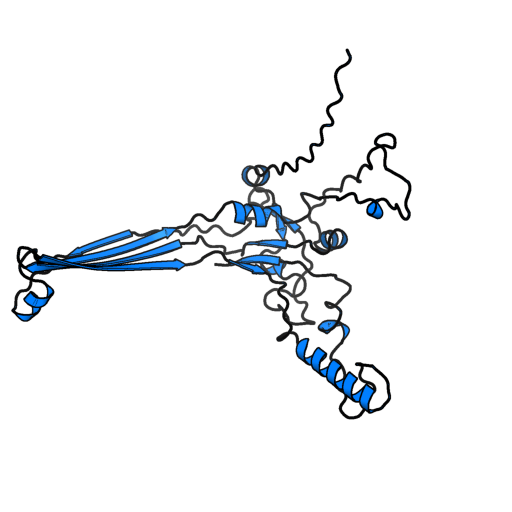4 C CA . ASN A 1 220 ? -7.995 -6.758 15.898 1.00 97.62 220 ASN A CA 1
ATOM 1685 C C . ASN A 1 220 ? -8.091 -6.927 14.380 1.00 97.62 220 ASN A C 1
ATOM 1687 O O . ASN A 1 220 ? -7.888 -8.028 13.864 1.00 97.62 220 ASN A O 1
ATOM 1691 N N . ARG A 1 221 ? -8.339 -5.834 13.657 1.00 97.12 221 ARG A N 1
ATOM 1692 C CA . ARG A 1 221 ? -8.320 -5.801 12.189 1.00 97.12 221 ARG A CA 1
ATOM 1693 C C . ARG A 1 221 ? -7.542 -4.595 11.687 1.00 97.12 221 ARG A C 1
ATOM 1695 O O . ARG A 1 221 ? -7.964 -3.463 11.902 1.00 97.12 221 ARG A O 1
ATOM 1702 N N . GLY A 1 222 ? -6.443 -4.856 10.981 1.00 95.56 222 GLY A N 1
ATOM 1703 C CA . GLY A 1 222 ? -5.724 -3.845 10.208 1.00 95.56 222 GLY A CA 1
ATOM 1704 C C . GLY A 1 222 ? -6.474 -3.517 8.918 1.00 95.56 222 GLY A C 1
ATOM 1705 O O . GLY A 1 222 ? -6.951 -4.420 8.225 1.00 95.56 222 GLY A O 1
ATOM 1706 N N . VAL A 1 223 ? -6.615 -2.232 8.612 1.00 94.62 223 VAL A N 1
ATOM 1707 C CA . VAL A 1 223 ? -7.341 -1.731 7.441 1.00 94.62 223 VAL A CA 1
ATOM 1708 C C . VAL A 1 223 ? -6.514 -0.626 6.781 1.00 94.62 223 VAL A C 1
ATOM 1710 O O . VAL A 1 223 ? -5.916 0.192 7.481 1.00 94.62 223 VAL A O 1
ATOM 1713 N N . LYS A 1 224 ? -6.500 -0.598 5.439 1.00 93.50 224 LYS A N 1
ATOM 1714 C CA . LYS A 1 224 ? -5.698 0.332 4.618 1.00 93.50 224 LYS A CA 1
ATOM 1715 C C . LYS A 1 224 ? -4.191 0.236 4.901 1.00 93.50 224 LYS A C 1
ATOM 1717 O O . LYS A 1 224 ? -3.520 1.255 5.050 1.00 93.50 224 LYS A O 1
ATOM 1722 N N . LEU A 1 225 ? -3.688 -0.986 5.076 1.00 91.44 225 LEU A N 1
ATOM 1723 C CA . LEU A 1 225 ? -2.279 -1.215 5.389 1.00 91.44 225 LEU A CA 1
ATOM 1724 C C . LEU A 1 225 ? -1.439 -0.936 4.148 1.00 91.44 225 LEU A C 1
ATOM 1726 O O . LEU A 1 225 ? -1.784 -1.374 3.059 1.00 91.44 225 LEU A O 1
ATOM 1730 N N . TRP A 1 226 ? -0.309 -0.253 4.303 1.00 89.06 226 TRP A N 1
ATOM 1731 C CA . TRP A 1 226 ? 0.564 -0.007 3.161 1.00 89.06 226 TRP A CA 1
ATOM 1732 C C . TRP A 1 226 ? 1.201 -1.302 2.673 1.00 89.06 226 TRP A C 1
ATOM 1734 O O . TRP A 1 226 ? 1.827 -2.035 3.442 1.00 89.06 226 TRP A O 1
ATOM 1744 N N . ARG A 1 227 ? 1.125 -1.538 1.366 1.00 86.88 227 ARG A N 1
ATOM 1745 C CA . ARG A 1 227 ? 1.834 -2.635 0.708 1.00 86.88 227 ARG A CA 1
ATOM 1746 C C . ARG A 1 227 ? 2.597 -2.128 -0.498 1.00 86.88 227 ARG A C 1
ATOM 1748 O O . ARG A 1 227 ? 2.007 -1.506 -1.369 1.00 86.88 227 ARG A O 1
ATOM 1755 N N . GLY A 1 228 ? 3.886 -2.449 -0.575 1.00 85.81 228 GLY A N 1
ATOM 1756 C CA . GLY A 1 228 ? 4.682 -2.202 -1.774 1.00 85.81 228 GLY A CA 1
ATOM 1757 C C . GLY A 1 228 ? 4.319 -3.191 -2.880 1.00 85.81 228 GLY A C 1
ATOM 1758 O O . GLY A 1 228 ? 4.334 -4.399 -2.650 1.00 85.81 228 GLY A O 1
ATOM 1759 N N . ILE A 1 229 ? 4.003 -2.682 -4.065 1.00 85.31 229 ILE A N 1
ATOM 1760 C CA . ILE A 1 229 ? 3.679 -3.467 -5.259 1.00 85.31 229 ILE A CA 1
ATOM 1761 C C . ILE A 1 229 ? 4.774 -3.232 -6.288 1.00 85.31 229 ILE A C 1
ATOM 1763 O O . ILE A 1 229 ? 4.942 -2.090 -6.698 1.00 85.31 229 ILE A O 1
ATOM 1767 N N . ASP A 1 230 ? 5.481 -4.281 -6.717 1.00 84.56 230 ASP A N 1
ATOM 1768 C CA . ASP A 1 230 ? 6.408 -4.208 -7.853 1.00 84.56 230 ASP A CA 1
ATOM 1769 C C . ASP A 1 230 ? 5.647 -4.447 -9.161 1.00 84.56 230 ASP A C 1
ATOM 1771 O O . ASP A 1 230 ? 5.180 -5.548 -9.442 1.00 84.56 230 ASP A O 1
ATOM 1775 N N . LEU A 1 231 ? 5.540 -3.411 -9.985 1.00 81.31 231 LEU A N 1
ATOM 1776 C CA . LEU A 1 231 ? 4.871 -3.476 -11.284 1.00 81.31 231 LEU A CA 1
ATOM 1777 C C . LEU A 1 231 ? 5.654 -4.275 -12.341 1.00 81.31 231 LEU A C 1
ATOM 1779 O O . LEU A 1 231 ? 5.170 -4.451 -13.455 1.00 81.31 231 LEU A O 1
ATOM 1783 N N . ASN A 1 232 ? 6.858 -4.754 -12.028 1.00 75.88 232 ASN A N 1
ATOM 1784 C CA . ASN A 1 232 ? 7.770 -5.403 -12.985 1.00 75.88 232 ASN A CA 1
ATOM 1785 C C . ASN A 1 232 ? 8.049 -6.832 -12.587 1.00 75.88 232 ASN A C 1
ATOM 1787 O O . ASN A 1 232 ? 9.084 -7.409 -12.936 1.00 75.88 232 ASN A O 1
ATOM 1791 N N . GLU A 1 233 ? 7.096 -7.394 -11.858 1.00 74.88 233 GLU A N 1
ATOM 1792 C CA . GLU A 1 233 ? 7.053 -8.803 -11.582 1.00 74.88 233 GLU A CA 1
ATOM 1793 C C . GLU A 1 233 ? 7.134 -9.601 -12.888 1.00 74.88 233 GLU A C 1
ATOM 1795 O O . GLU A 1 233 ? 6.638 -9.213 -13.948 1.00 74.88 233 GLU A O 1
ATOM 1800 N N . THR A 1 234 ? 7.821 -10.735 -12.823 1.00 75.44 234 THR A N 1
ATOM 1801 C CA . THR A 1 234 ? 7.934 -11.618 -13.977 1.00 75.44 234 THR A CA 1
ATOM 1802 C C . THR A 1 234 ? 6.632 -12.386 -14.141 1.00 75.44 234 THR A C 1
ATOM 1804 O O . THR A 1 234 ? 6.326 -13.270 -13.349 1.00 75.44 234 THR A O 1
ATOM 1807 N N . ASN A 1 235 ? 5.893 -12.093 -15.206 1.00 71.94 235 ASN A N 1
ATOM 1808 C CA . ASN A 1 235 ? 4.703 -12.845 -15.582 1.00 71.94 235 ASN A CA 1
ATOM 1809 C C . ASN A 1 235 ? 5.003 -13.664 -16.836 1.00 71.94 235 ASN A C 1
ATOM 1811 O O . ASN A 1 235 ? 5.344 -13.097 -17.868 1.00 71.94 235 ASN A O 1
ATOM 1815 N N . ILE A 1 236 ? 4.919 -14.990 -16.739 1.00 73.69 236 ILE A N 1
ATOM 1816 C CA . ILE A 1 236 ? 5.142 -15.913 -17.867 1.00 73.69 236 ILE A CA 1
ATOM 1817 C C . ILE A 1 236 ? 3.844 -16.525 -18.400 1.00 73.69 236 ILE A C 1
ATOM 1819 O O . ILE A 1 236 ? 3.861 -17.191 -19.434 1.00 73.69 236 ILE A O 1
ATOM 1823 N N . PHE A 1 237 ? 2.736 -16.340 -17.683 1.00 74.75 237 PHE A N 1
ATOM 1824 C CA . PHE A 1 237 ? 1.472 -17.015 -17.960 1.00 74.75 237 PHE A CA 1
ATOM 1825 C C . PHE A 1 237 ? 0.556 -16.133 -18.806 1.00 74.75 237 PHE A C 1
ATOM 1827 O O . PHE A 1 237 ? 0.105 -16.542 -19.872 1.00 74.75 237 PHE A O 1
ATOM 1834 N N . GLU A 1 238 ? 0.319 -14.901 -18.362 1.00 69.94 238 GLU A N 1
ATOM 1835 C CA . GLU A 1 238 ? -0.692 -14.012 -18.948 1.00 69.94 238 GLU A CA 1
ATOM 1836 C C . GLU A 1 238 ? -0.175 -13.261 -20.182 1.00 69.94 238 GLU A C 1
ATOM 1838 O O . GLU A 1 238 ? -0.960 -12.829 -21.023 1.00 69.94 238 GLU A O 1
ATOM 1843 N N . ASN A 1 239 ? 1.148 -13.155 -20.338 1.00 68.44 239 ASN A N 1
ATOM 1844 C CA . ASN A 1 239 ? 1.782 -12.509 -21.489 1.00 68.44 239 ASN A CA 1
ATOM 1845 C C . ASN A 1 239 ? 1.984 -13.447 -22.697 1.00 68.44 239 ASN A C 1
ATOM 1847 O O . ASN A 1 239 ? 2.540 -13.024 -23.710 1.00 68.44 239 ASN A O 1
ATOM 1851 N N . GLY A 1 240 ? 1.581 -14.719 -22.592 1.00 74.88 240 GLY A N 1
ATOM 1852 C CA . GLY A 1 240 ? 1.745 -15.726 -23.644 1.00 74.88 240 GLY A CA 1
ATOM 1853 C C . GLY A 1 240 ? 3.159 -16.306 -23.779 1.00 74.88 240 GLY A C 1
ATOM 1854 O O . GLY A 1 240 ? 3.366 -17.178 -24.623 1.00 74.88 240 GLY A O 1
ATOM 1855 N N . PHE A 1 241 ? 4.123 -15.894 -22.945 1.00 80.00 241 PHE A N 1
ATOM 1856 C CA . PHE A 1 241 ? 5.506 -16.378 -23.015 1.00 80.00 241 PHE A CA 1
ATOM 1857 C C . PHE A 1 241 ? 5.605 -17.889 -22.819 1.00 80.00 241 PHE A C 1
ATOM 1859 O O . PHE A 1 241 ? 6.294 -18.556 -23.587 1.00 80.00 241 PHE A O 1
ATOM 1866 N N . LEU A 1 242 ? 4.903 -18.449 -21.826 1.00 82.81 242 LEU A N 1
ATOM 1867 C CA . LEU A 1 242 ? 4.914 -19.892 -21.582 1.00 82.81 242 LEU A CA 1
ATOM 1868 C C . LEU A 1 242 ? 4.429 -20.664 -22.812 1.00 82.81 242 LEU A C 1
ATOM 1870 O O . LEU A 1 242 ? 5.027 -21.673 -23.179 1.00 82.81 242 LEU A O 1
ATOM 1874 N N . GLN A 1 243 ? 3.386 -20.173 -23.481 1.00 84.56 243 GLN A N 1
ATOM 1875 C CA . GLN A 1 243 ? 2.870 -20.815 -24.683 1.00 84.56 243 GLN A CA 1
ATOM 1876 C C . GLN A 1 243 ? 3.887 -20.759 -25.831 1.00 84.56 243 GLN A C 1
ATOM 1878 O O . GLN A 1 243 ? 4.119 -21.773 -26.486 1.00 84.56 243 GLN A O 1
ATOM 1883 N N . GLU A 1 244 ? 4.534 -19.613 -26.049 1.00 83.19 244 GLU A N 1
ATOM 1884 C CA . GLU A 1 244 ? 5.586 -19.469 -27.066 1.00 83.19 244 GLU A CA 1
ATOM 1885 C C . GLU A 1 244 ? 6.814 -20.336 -26.744 1.00 83.19 244 GLU A C 1
ATOM 1887 O O . GLU A 1 244 ? 7.384 -20.971 -27.631 1.00 83.19 244 GLU A O 1
ATOM 1892 N N . PHE A 1 245 ? 7.179 -20.457 -25.467 1.00 85.94 245 PHE A N 1
ATOM 1893 C CA . PHE A 1 245 ? 8.246 -21.346 -25.015 1.00 85.94 245 PHE A CA 1
ATOM 1894 C C . PHE A 1 245 ? 7.916 -22.823 -25.279 1.00 85.94 245 PHE A C 1
ATOM 1896 O O . PHE A 1 245 ? 8.755 -23.564 -25.797 1.00 85.94 245 PHE A O 1
ATOM 1903 N N . LEU A 1 246 ? 6.684 -23.254 -24.996 1.00 89.38 246 LEU A N 1
ATOM 1904 C CA . LEU A 1 246 ? 6.215 -24.608 -25.310 1.00 89.38 246 LEU A CA 1
ATOM 1905 C C . LEU A 1 246 ? 6.166 -24.854 -26.826 1.00 89.38 246 LEU A C 1
ATOM 1907 O O . LEU A 1 246 ? 6.578 -25.920 -27.291 1.00 89.38 246 LEU A O 1
ATOM 1911 N N . ASN A 1 247 ? 5.741 -23.860 -27.612 1.00 89.06 247 ASN A N 1
ATOM 1912 C CA . ASN A 1 247 ? 5.785 -23.919 -29.075 1.00 89.06 247 ASN A CA 1
ATOM 1913 C C . ASN A 1 247 ? 7.233 -24.067 -29.578 1.00 89.06 247 ASN A C 1
ATOM 1915 O O . ASN A 1 247 ? 7.496 -24.896 -30.449 1.00 89.06 247 ASN A O 1
ATOM 1919 N N . ALA A 1 248 ? 8.189 -23.343 -28.987 1.00 88.00 248 ALA A N 1
ATOM 1920 C CA . ALA A 1 248 ? 9.610 -23.438 -29.324 1.00 88.00 248 ALA A CA 1
ATOM 1921 C C . ALA A 1 248 ? 10.183 -24.827 -29.008 1.00 88.00 248 ALA A C 1
ATOM 1923 O O . ALA A 1 248 ? 10.891 -25.413 -29.832 1.00 88.00 248 ALA A O 1
ATOM 1924 N N . GLN A 1 249 ? 9.845 -25.388 -27.842 1.00 91.56 249 GLN A N 1
ATOM 1925 C CA . GLN A 1 249 ? 10.237 -26.750 -27.468 1.00 91.56 249 GLN A CA 1
ATOM 1926 C C . GLN A 1 249 ? 9.657 -27.794 -28.428 1.00 91.56 249 GLN A C 1
ATOM 1928 O O . GLN A 1 249 ? 10.371 -28.703 -28.862 1.00 91.56 249 GLN A O 1
ATOM 1933 N N . ARG A 1 250 ? 8.386 -27.642 -28.814 1.00 90.94 250 ARG A N 1
ATOM 1934 C CA . ARG A 1 250 ? 7.731 -28.508 -29.801 1.00 90.94 250 ARG A CA 1
ATOM 1935 C C . ARG A 1 250 ? 8.412 -28.417 -31.165 1.00 90.94 250 ARG A C 1
ATOM 1937 O O . ARG A 1 250 ? 8.735 -29.448 -31.756 1.00 90.94 250 ARG A O 1
ATOM 1944 N N . ASN A 1 251 ? 8.681 -27.206 -31.646 1.00 91.88 251 ASN A N 1
ATOM 1945 C CA . ASN A 1 251 ? 9.364 -26.993 -32.920 1.00 91.88 251 ASN A CA 1
ATOM 1946 C C . ASN A 1 251 ? 10.767 -27.611 -32.922 1.00 91.88 251 ASN A C 1
ATOM 1948 O O . ASN A 1 251 ? 11.142 -28.241 -33.914 1.00 91.88 251 ASN A O 1
ATOM 1952 N N . LEU A 1 252 ? 11.494 -27.501 -31.804 1.00 91.75 252 LEU A N 1
ATOM 1953 C CA . LEU A 1 252 ? 12.800 -28.128 -31.598 1.00 91.75 252 LEU A CA 1
ATOM 1954 C C . LEU A 1 252 ? 12.738 -29.654 -31.654 1.00 91.75 252 LEU A C 1
ATOM 1956 O O . LEU A 1 252 ? 13.577 -30.277 -32.309 1.00 91.75 252 LEU A O 1
ATOM 1960 N N . ALA A 1 253 ? 11.755 -30.264 -30.993 1.00 92.94 253 ALA A N 1
ATOM 1961 C CA . ALA A 1 253 ? 11.565 -31.710 -31.030 1.00 92.94 253 ALA A CA 1
ATOM 1962 C C . ALA A 1 253 ? 11.289 -32.203 -32.461 1.00 92.94 253 ALA A C 1
ATOM 1964 O O . ALA A 1 253 ? 11.904 -33.172 -32.906 1.00 92.94 253 ALA A O 1
ATOM 1965 N N . ILE A 1 254 ? 10.440 -31.491 -33.211 1.00 91.56 254 ILE A N 1
ATOM 1966 C CA . ILE A 1 254 ? 10.123 -31.819 -34.609 1.00 91.56 254 ILE A CA 1
ATOM 1967 C C . ILE A 1 254 ? 11.348 -31.636 -35.508 1.00 91.56 254 ILE A C 1
ATOM 1969 O O . ILE A 1 254 ? 11.654 -32.515 -36.311 1.00 91.56 254 ILE A O 1
ATOM 1973 N N . SER A 1 255 ? 12.085 -30.533 -35.354 1.00 91.44 255 SER A N 1
ATOM 1974 C CA . SER A 1 255 ? 13.291 -30.273 -36.148 1.00 91.44 255 SER A CA 1
ATOM 1975 C C . SER A 1 255 ? 14.342 -31.369 -35.942 1.00 91.44 255 SER A C 1
ATOM 1977 O O . SER A 1 255 ? 14.919 -31.865 -36.913 1.00 91.44 255 SER A O 1
ATOM 1979 N N . ARG A 1 256 ? 14.517 -31.839 -34.698 1.00 93.25 256 ARG A N 1
ATOM 1980 C CA . ARG A 1 256 ? 15.398 -32.971 -34.375 1.00 93.25 256 ARG A CA 1
ATOM 1981 C C . ARG A 1 256 ? 14.901 -34.287 -34.972 1.00 93.25 256 ARG A C 1
ATOM 1983 O O . ARG A 1 256 ? 15.693 -34.989 -35.592 1.00 93.25 256 ARG A O 1
ATOM 1990 N N . ALA A 1 257 ? 13.613 -34.597 -34.830 1.00 91.25 257 ALA A N 1
ATOM 1991 C CA . ALA A 1 257 ? 13.022 -35.826 -35.364 1.00 91.25 257 ALA A CA 1
ATOM 1992 C C . ALA A 1 257 ? 13.114 -35.913 -36.898 1.00 91.25 257 ALA A C 1
ATOM 1994 O O . ALA A 1 257 ? 13.265 -36.997 -37.449 1.00 91.25 257 ALA A O 1
ATOM 1995 N N . GLN A 1 258 ? 13.070 -34.769 -37.584 1.00 89.25 258 GLN A N 1
ATOM 1996 C CA . GLN A 1 258 ? 13.177 -34.663 -39.043 1.00 89.25 258 GLN A CA 1
ATOM 1997 C C . GLN A 1 258 ? 14.626 -34.491 -39.539 1.00 89.25 258 GLN A C 1
ATOM 1999 O O . GLN A 1 258 ? 14.845 -34.155 -40.702 1.00 89.25 258 GLN A O 1
ATOM 2004 N N . GLY A 1 259 ? 15.631 -34.652 -38.668 1.00 89.12 259 GLY A N 1
ATOM 2005 C CA . GLY A 1 259 ? 17.047 -34.537 -39.040 1.00 89.12 259 GLY A CA 1
ATOM 2006 C C . GLY A 1 259 ? 17.489 -33.125 -39.452 1.00 89.12 259 GLY A C 1
ATOM 2007 O O . GLY A 1 259 ? 18.525 -32.964 -40.090 1.00 89.12 259 GLY A O 1
ATOM 2008 N N . ARG A 1 260 ? 16.726 -32.083 -39.096 1.00 84.94 260 ARG A N 1
ATOM 2009 C CA . ARG A 1 260 ? 16.998 -30.673 -39.444 1.00 84.94 260 ARG A CA 1
ATOM 2010 C C . ARG A 1 260 ? 17.841 -29.929 -38.396 1.00 84.94 260 ARG A C 1
ATOM 2012 O O . ARG A 1 260 ? 18.068 -28.727 -38.535 1.00 84.94 260 ARG A O 1
ATOM 2019 N N . GLY A 1 261 ? 18.341 -30.636 -37.382 1.00 86.19 261 GLY A N 1
ATOM 2020 C CA . GLY A 1 261 ? 19.209 -30.097 -36.333 1.00 86.19 261 GLY A CA 1
ATOM 2021 C C . GLY A 1 261 ? 18.458 -29.529 -35.124 1.00 86.19 261 GLY A C 1
ATOM 2022 O O . GLY A 1 261 ? 17.252 -29.700 -34.965 1.00 86.19 261 GLY A O 1
ATOM 2023 N N . ALA A 1 262 ? 19.189 -28.879 -34.215 1.00 88.19 262 ALA A N 1
ATOM 2024 C CA . ALA A 1 262 ? 18.642 -28.326 -32.973 1.00 88.19 262 ALA A CA 1
ATOM 2025 C C . ALA A 1 262 ? 18.100 -26.901 -33.178 1.00 88.19 262 ALA A C 1
ATOM 2027 O O . ALA A 1 262 ? 18.692 -25.928 -32.716 1.00 88.19 262 ALA A O 1
ATOM 2028 N N . ARG A 1 263 ? 16.981 -26.787 -33.893 1.00 85.62 263 ARG A N 1
ATOM 2029 C CA . ARG A 1 263 ? 16.386 -25.506 -34.288 1.00 85.62 263 ARG A CA 1
ATOM 2030 C C . ARG A 1 263 ? 14.943 -25.379 -33.794 1.00 85.62 263 ARG A C 1
ATOM 2032 O O . ARG A 1 263 ? 14.179 -26.325 -33.936 1.00 85.62 263 ARG A O 1
ATOM 2039 N N . PHE A 1 264 ? 14.587 -24.241 -33.196 1.00 86.38 264 PHE A N 1
ATOM 2040 C CA . PHE A 1 264 ? 13.283 -24.003 -32.550 1.00 86.38 264 PHE A CA 1
ATOM 2041 C C . PHE A 1 264 ? 12.344 -23.099 -33.365 1.00 86.38 264 PHE A C 1
ATOM 2043 O O . PHE A 1 264 ? 11.167 -22.969 -33.037 1.00 86.38 264 PHE A O 1
ATOM 2050 N N . ASP A 1 265 ? 12.850 -22.468 -34.418 1.00 85.31 265 ASP A N 1
ATOM 2051 C CA . ASP A 1 265 ? 12.077 -21.696 -35.385 1.00 85.31 265 ASP A CA 1
ATOM 2052 C C . ASP A 1 265 ? 11.130 -22.577 -36.214 1.00 85.31 265 ASP A C 1
ATOM 2054 O O . ASP A 1 265 ? 11.337 -23.783 -36.386 1.00 85.31 265 ASP A O 1
ATOM 2058 N N . ASN A 1 266 ? 10.069 -21.957 -36.733 1.00 85.31 266 ASN A N 1
ATOM 2059 C CA . ASN A 1 266 ? 9.153 -22.622 -37.649 1.00 85.31 266 ASN A CA 1
ATOM 2060 C C . ASN A 1 266 ? 9.784 -22.719 -39.046 1.00 85.31 266 ASN A C 1
ATOM 2062 O O . ASN A 1 266 ? 9.933 -21.716 -39.740 1.00 85.31 266 ASN A O 1
ATOM 2066 N N . GLN A 1 267 ? 10.106 -23.939 -39.463 1.00 84.88 267 GLN A N 1
ATOM 2067 C CA . GLN A 1 267 ? 10.678 -24.283 -40.769 1.00 84.88 267 GLN A CA 1
ATOM 2068 C C . GLN A 1 267 ? 9.613 -24.791 -41.751 1.00 84.88 267 GLN A C 1
ATOM 2070 O O . GLN A 1 267 ? 9.955 -25.331 -42.802 1.00 84.88 267 GLN A O 1
ATOM 2075 N N . GLY A 1 268 ? 8.327 -24.669 -41.403 1.00 85.06 268 GLY A N 1
ATOM 2076 C CA . GLY A 1 268 ? 7.218 -25.194 -42.199 1.00 85.06 268 GLY A CA 1
ATOM 2077 C C . GLY A 1 268 ? 7.090 -26.718 -42.141 1.00 85.06 268 GLY A C 1
ATOM 2078 O O . GLY A 1 268 ? 6.438 -27.305 -43.001 1.00 85.06 268 GLY A O 1
ATOM 2079 N N . LEU A 1 269 ? 7.714 -27.378 -41.156 1.00 86.62 269 LEU A N 1
ATOM 2080 C CA . LEU A 1 269 ? 7.571 -28.824 -40.978 1.00 86.62 269 LEU A CA 1
ATOM 2081 C C . LEU A 1 269 ? 6.179 -29.159 -40.408 1.00 86.62 269 LEU A C 1
ATOM 2083 O O . LEU A 1 269 ? 5.657 -28.396 -39.588 1.00 86.62 269 LEU A O 1
ATOM 2087 N N . PRO A 1 270 ? 5.582 -30.311 -40.771 1.00 87.50 270 PRO A N 1
ATOM 2088 C CA . PRO A 1 270 ? 4.292 -30.726 -40.229 1.00 87.50 270 PRO A CA 1
ATOM 2089 C C . PRO A 1 270 ? 4.273 -30.715 -38.694 1.00 87.50 270 PRO A C 1
ATOM 2091 O O . PRO A 1 270 ? 5.119 -31.325 -38.040 1.00 87.50 270 PRO A O 1
ATOM 2094 N N . GLY A 1 271 ? 3.299 -30.009 -38.117 1.00 84.44 271 GLY A N 1
ATOM 2095 C CA . GLY A 1 271 ? 3.120 -29.896 -36.668 1.00 84.44 271 GLY A CA 1
ATOM 2096 C C . GLY A 1 271 ? 3.967 -28.824 -35.973 1.00 84.44 271 GLY A C 1
ATOM 2097 O O . GLY A 1 271 ? 3.821 -28.686 -34.754 1.00 84.44 271 GLY A O 1
ATOM 2098 N N . GLN A 1 272 ? 4.815 -28.084 -36.701 1.00 87.94 272 GLN A N 1
ATOM 2099 C CA . GLN A 1 272 ? 5.442 -26.861 -36.192 1.00 87.94 272 GLN A CA 1
ATOM 2100 C C . GLN A 1 272 ? 4.448 -25.698 -36.188 1.00 87.94 272 GLN A C 1
ATOM 2102 O O . GLN A 1 272 ? 3.536 -25.632 -37.013 1.00 87.94 272 GLN A O 1
ATOM 2107 N N . VAL A 1 273 ? 4.636 -24.775 -35.248 1.00 87.62 273 VAL A N 1
ATOM 2108 C CA . VAL A 1 273 ? 3.780 -23.597 -35.074 1.00 87.62 273 VAL A CA 1
ATOM 2109 C C . VAL A 1 273 ? 4.630 -22.339 -35.272 1.00 87.62 273 VAL A C 1
ATOM 2111 O O . VAL A 1 273 ? 5.727 -22.268 -34.711 1.00 87.62 273 VAL A O 1
ATOM 2114 N N . PRO A 1 274 ? 4.181 -21.350 -36.069 1.00 83.38 274 PRO A N 1
ATOM 2115 C CA . PRO A 1 274 ? 4.858 -20.061 -36.158 1.00 83.38 274 PRO A CA 1
ATOM 2116 C C . PRO A 1 274 ? 4.816 -19.343 -34.809 1.00 83.38 274 PRO A C 1
ATOM 2118 O O . PRO A 1 274 ? 3.793 -19.360 -34.127 1.00 83.38 274 PRO A O 1
ATOM 2121 N N . PHE A 1 275 ? 5.919 -18.690 -34.445 1.00 74.50 275 PHE A N 1
ATOM 2122 C CA . PHE A 1 275 ? 5.926 -17.820 -33.276 1.00 74.50 275 PHE A CA 1
ATOM 2123 C C . PHE A 1 275 ? 5.044 -16.610 -33.517 1.00 74.50 275 PHE A C 1
ATOM 2125 O O . PHE A 1 275 ? 5.080 -16.001 -34.591 1.00 74.50 275 PHE A O 1
ATOM 2132 N N . ARG A 1 276 ? 4.294 -16.229 -32.493 1.00 62.44 276 ARG A N 1
ATOM 2133 C CA . ARG A 1 276 ? 3.563 -14.972 -32.501 1.00 62.44 276 ARG A CA 1
ATOM 2134 C C . ARG A 1 276 ? 4.543 -13.880 -32.072 1.00 62.44 276 ARG A C 1
ATOM 2136 O O . ARG A 1 276 ? 4.867 -13.773 -30.895 1.00 62.44 276 ARG A O 1
ATOM 2143 N N . ASP A 1 277 ? 5.094 -13.158 -33.051 1.00 52.84 277 ASP A N 1
ATOM 2144 C CA . ASP A 1 277 ? 6.093 -12.091 -32.885 1.00 52.84 277 ASP A CA 1
ATOM 2145 C C . ASP A 1 277 ? 7.150 -12.395 -31.807 1.00 52.84 277 ASP A C 1
ATOM 2147 O O . ASP A 1 277 ? 7.137 -11.833 -30.709 1.00 52.84 277 ASP A O 1
ATOM 2151 N N . ALA A 1 278 ? 8.114 -13.260 -32.150 1.00 40.66 278 ALA A N 1
ATOM 2152 C CA . ALA A 1 278 ? 9.236 -13.664 -31.289 1.00 40.66 278 ALA A CA 1
ATOM 2153 C C . ALA A 1 278 ? 10.057 -12.486 -30.714 1.00 40.66 278 ALA A C 1
ATOM 2155 O O . ALA A 1 278 ? 10.807 -12.651 -29.749 1.00 40.66 278 ALA A O 1
ATOM 2156 N N . SER A 1 279 ? 9.919 -11.284 -31.280 1.00 38.38 279 SER A N 1
ATOM 2157 C CA . SER A 1 279 ? 10.535 -10.072 -30.755 1.00 38.38 279 SER A CA 1
ATOM 2158 C C . SER A 1 279 ? 9.798 -9.488 -29.552 1.00 38.38 279 SER A C 1
ATOM 2160 O O . SER A 1 279 ? 10.467 -8.880 -28.740 1.00 38.38 279 SER A O 1
ATOM 2162 N N . SER A 1 280 ? 8.487 -9.672 -29.389 1.00 39.88 280 SER A N 1
ATOM 2163 C CA . SER A 1 280 ? 7.716 -9.033 -28.305 1.00 39.88 280 SER A CA 1
ATOM 2164 C C . SER A 1 280 ? 7.505 -9.923 -27.077 1.00 39.88 280 SER A C 1
ATOM 2166 O O . SER A 1 280 ? 7.274 -9.414 -25.980 1.00 39.88 280 SER A O 1
ATOM 2168 N N . SER A 1 281 ? 7.593 -11.243 -27.262 1.00 37.28 281 SER A N 1
ATOM 2169 C CA . SER A 1 281 ? 7.330 -12.241 -26.225 1.00 37.28 281 SER A CA 1
ATOM 2170 C C . SER A 1 281 ? 8.605 -12.931 -25.739 1.00 37.28 281 SER A C 1
ATOM 2172 O O . SER A 1 281 ? 8.794 -13.042 -24.534 1.00 37.28 281 SER A O 1
ATOM 2174 N N . MET A 1 282 ? 9.511 -13.357 -26.630 1.00 37.47 282 MET A N 1
ATOM 2175 C CA . MET A 1 282 ? 10.636 -14.219 -26.233 1.00 37.47 282 MET A CA 1
ATOM 2176 C C . MET A 1 282 ? 11.932 -13.482 -25.876 1.00 37.47 282 MET A C 1
ATOM 2178 O O . MET A 1 282 ? 12.619 -13.920 -24.955 1.00 37.47 282 MET A O 1
ATOM 2182 N N . PHE A 1 283 ? 12.297 -12.394 -26.570 1.00 37.97 283 PHE A N 1
ATOM 2183 C CA . PHE A 1 283 ? 13.630 -11.787 -26.385 1.00 37.97 283 PHE A CA 1
ATOM 2184 C C . PHE A 1 283 ? 13.724 -10.260 -26.476 1.00 37.97 283 PHE A C 1
ATOM 2186 O O . PHE A 1 283 ? 14.814 -9.733 -26.250 1.00 37.97 283 PHE A O 1
ATOM 2193 N N . HIS A 1 284 ? 12.633 -9.523 -26.707 1.00 29.41 284 HIS A N 1
ATOM 2194 C CA . HIS A 1 284 ? 12.637 -8.082 -26.459 1.00 29.41 284 HIS A CA 1
ATOM 2195 C C . HIS A 1 284 ? 11.354 -7.618 -25.745 1.00 29.41 284 HIS A C 1
ATOM 2197 O O . HIS A 1 284 ? 10.249 -7.969 -26.149 1.00 29.41 284 HIS A O 1
ATOM 2203 N N . PRO A 1 285 ? 11.458 -6.768 -24.705 1.00 29.31 285 PRO A N 1
ATOM 2204 C CA . PRO A 1 285 ? 10.388 -5.810 -24.471 1.00 29.31 285 PRO A CA 1
ATOM 2205 C C . PRO A 1 285 ? 10.285 -4.996 -25.766 1.00 29.31 285 PRO A C 1
ATOM 2207 O O . PRO A 1 285 ? 11.310 -4.565 -26.289 1.00 29.31 285 PRO A O 1
ATOM 2210 N N . ALA A 1 286 ? 9.094 -4.870 -26.342 1.00 30.36 286 ALA A N 1
ATOM 2211 C CA . ALA A 1 286 ? 8.890 -4.183 -27.612 1.00 30.36 286 ALA A CA 1
ATOM 2212 C C . ALA A 1 286 ? 9.685 -2.859 -27.693 1.00 30.36 286 ALA A C 1
ATOM 2214 O O . ALA A 1 286 ? 9.512 -1.953 -26.877 1.00 30.36 286 ALA A O 1
ATOM 2215 N N . GLY A 1 287 ? 10.560 -2.767 -28.697 1.00 26.25 287 GLY A N 1
ATOM 2216 C CA . GLY A 1 287 ? 11.366 -1.589 -28.999 1.00 26.25 287 GLY A CA 1
ATOM 2217 C C . GLY A 1 287 ? 12.742 -1.580 -28.335 1.00 26.25 287 GLY A C 1
ATOM 2218 O O . GLY A 1 287 ? 13.013 -2.219 -27.328 1.00 26.25 287 GLY A O 1
ATOM 2219 N N . SER A 1 288 ? 13.642 -0.783 -28.887 1.00 25.92 288 SER A N 1
ATOM 2220 C CA . SER A 1 288 ? 14.970 -0.430 -28.372 1.00 25.92 288 SER A CA 1
ATOM 2221 C C . SER A 1 288 ? 14.982 0.246 -26.981 1.00 25.92 288 SER A C 1
ATOM 2223 O O . SER A 1 288 ? 15.923 0.967 -26.641 1.00 25.92 288 SER A O 1
ATOM 2225 N N . HIS A 1 289 ? 13.976 0.002 -26.140 1.00 30.88 289 HIS A N 1
ATOM 2226 C CA . HIS A 1 289 ? 13.828 0.528 -24.792 1.00 30.88 289 HIS A CA 1
ATOM 2227 C C . HIS A 1 289 ? 13.963 -0.606 -23.769 1.00 30.88 289 HIS A C 1
ATOM 2229 O O . HIS A 1 289 ? 13.043 -1.335 -23.418 1.00 30.88 289 HIS A O 1
ATOM 2235 N N . ARG A 1 290 ? 15.216 -0.736 -23.329 1.00 33.62 290 ARG A N 1
ATOM 2236 C CA . ARG A 1 290 ? 15.729 -1.566 -22.232 1.00 33.62 290 ARG A CA 1
ATOM 2237 C C . ARG A 1 290 ? 14.827 -1.459 -20.993 1.00 33.62 290 ARG A C 1
ATOM 2239 O O . ARG A 1 290 ? 14.443 -0.341 -20.678 1.00 33.62 290 ARG A O 1
ATOM 2246 N N . ARG A 1 291 ? 14.582 -2.593 -20.303 1.00 32.31 291 ARG A N 1
ATOM 2247 C CA . ARG A 1 291 ? 13.958 -2.738 -18.959 1.00 32.31 291 ARG A CA 1
ATOM 2248 C C . ARG A 1 291 ? 13.253 -1.462 -18.485 1.00 32.31 291 ARG A C 1
ATOM 2250 O O . ARG A 1 291 ? 13.892 -0.598 -17.892 1.00 32.31 291 ARG A O 1
ATOM 2257 N N . LEU A 1 292 ? 11.953 -1.348 -18.736 1.00 34.84 292 LEU A N 1
ATOM 2258 C CA . LEU A 1 292 ? 11.170 -0.257 -18.171 1.00 34.84 292 LEU A CA 1
ATOM 2259 C C . LEU A 1 292 ? 10.948 -0.557 -16.684 1.00 34.84 292 LEU A C 1
ATOM 2261 O O . LEU A 1 292 ? 10.186 -1.440 -16.351 1.00 34.84 292 LEU A O 1
ATOM 2265 N N . ALA A 1 293 ? 11.748 0.124 -15.864 1.00 33.25 293 ALA A N 1
ATOM 2266 C CA . ALA A 1 293 ? 11.622 0.467 -14.442 1.00 33.25 293 ALA A CA 1
ATOM 2267 C C . ALA A 1 293 ? 11.034 -0.571 -13.509 1.00 33.25 293 ALA A C 1
ATOM 2269 O O . ALA A 1 293 ? 9.834 -0.635 -13.503 1.00 33.25 293 ALA A O 1
ATOM 2270 N N . THR A 1 294 ? 11.818 -1.166 -12.592 1.00 33.47 294 THR A N 1
ATOM 2271 C CA . THR A 1 294 ? 11.305 -1.676 -11.302 1.00 33.47 294 THR A CA 1
ATOM 2272 C C . THR A 1 294 ? 10.556 -0.546 -10.595 1.00 33.47 294 THR A C 1
ATOM 2274 O O . THR A 1 294 ? 11.179 0.346 -10.020 1.00 33.47 294 THR A O 1
ATOM 2277 N N . SER A 1 295 ? 9.238 -0.514 -10.741 1.00 42.19 295 SER A N 1
ATOM 2278 C CA . SER A 1 295 ? 8.347 0.465 -10.157 1.00 42.19 295 SER A CA 1
ATOM 2279 C C . SER A 1 295 ? 7.646 -0.146 -8.965 1.00 42.19 295 SER A C 1
ATOM 2281 O O . SER A 1 295 ? 6.757 -0.975 -9.122 1.00 42.19 295 SER A O 1
ATOM 2283 N N . CYS A 1 296 ? 8.078 0.269 -7.775 1.00 38.22 296 CYS A N 1
ATOM 2284 C CA . CYS A 1 296 ? 7.437 -0.121 -6.532 1.00 38.22 296 CYS A CA 1
ATOM 2285 C C . CYS A 1 296 ? 6.637 1.063 -5.989 1.00 38.22 296 CYS A C 1
ATOM 2287 O O . CYS A 1 296 ? 7.225 2.115 -5.712 1.00 38.22 296 CYS A O 1
ATOM 2289 N N . PHE A 1 297 ? 5.324 0.909 -5.816 1.00 42.03 297 PHE A N 1
ATOM 2290 C CA . PHE A 1 297 ? 4.507 1.912 -5.127 1.00 42.03 297 PHE A CA 1
ATOM 2291 C C . PHE A 1 297 ? 3.636 1.282 -4.043 1.00 42.03 297 PHE A C 1
ATOM 2293 O O . PHE A 1 297 ? 3.350 0.087 -4.084 1.00 42.03 297 PHE A O 1
ATOM 2300 N N . PHE A 1 298 ? 3.267 2.085 -3.045 1.00 39.66 298 PHE A N 1
ATOM 2301 C CA . PHE A 1 298 ? 2.445 1.632 -1.926 1.00 39.66 298 PHE A CA 1
ATOM 2302 C C . PHE A 1 298 ? 0.954 1.836 -2.196 1.00 39.66 298 PHE A C 1
ATOM 2304 O O . PHE A 1 298 ? 0.558 2.958 -2.511 1.00 39.66 298 PHE A O 1
ATOM 2311 N N . ASP A 1 299 ? 0.157 0.781 -2.025 1.00 35.47 299 ASP A N 1
ATOM 2312 C CA . ASP A 1 299 ? -1.314 0.782 -2.105 1.00 35.47 299 ASP A CA 1
ATOM 2313 C C . ASP A 1 299 ? -1.898 0.337 -0.737 1.00 35.47 299 ASP A C 1
ATOM 2315 O O . ASP A 1 299 ? -1.251 -0.491 -0.078 1.00 35.47 299 ASP A O 1
ATOM 2319 N N . PRO A 1 300 ? -3.020 0.916 -0.254 1.00 40.88 300 PRO A N 1
ATOM 2320 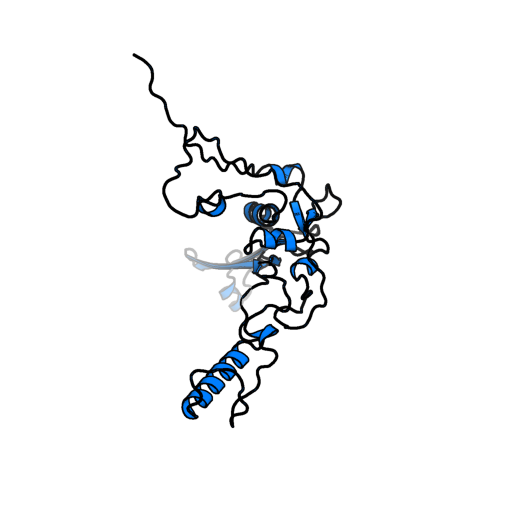C CA . PRO A 1 300 ? -3.759 0.471 0.941 1.00 40.88 300 PRO A CA 1
ATOM 2321 C C . PRO A 1 300 ? -4.293 -0.975 0.942 1.00 40.88 300 PRO A C 1
ATOM 2323 O O . PRO A 1 300 ? -4.404 -1.609 -0.130 1.00 40.88 300 PRO A O 1
#